Protein AF-A0A496LDZ7-F1 (afdb_monomer)

Foldseek 3Di:
DPPCLVCVLVVLVVCLVPVNADAADQPPADPEQVCAPHPSSLVSLLVLLVSLVVSVVSPHHYEYEHHAEHAQVCLLVRLVSSCVSNVNHAYEYALHQNHPVQQLNSLQRSLSSLLVNVLSGHRHYDFDFSCVVPDDDDPVSVVSRVLSNVCSNLSSCVVNVPPPSCVLVVQLVVCLLQLQQQSNLVSHPHSVVSLVVQCVQPVDPVSSNQNDGPPQPNPGRPSVVVVVVVVVVVVD

Solvent-accessible surface area (backbone atoms only — not comparable to full-atom values): 12400 Å² total; per-residue (Å²): 133,59,68,65,69,76,42,37,70,62,51,45,53,56,25,47,75,65,76,45,66,42,71,46,73,52,90,54,44,24,88,38,58,87,50,39,90,35,71,63,38,55,51,50,49,48,51,52,17,54,52,46,53,59,32,48,77,61,70,31,52,63,32,38,39,42,51,32,19,35,40,68,91,48,39,61,56,56,41,51,51,45,37,63,51,37,74,60,49,47,32,35,23,39,20,20,25,42,54,82,89,32,74,63,39,29,19,57,35,12,22,58,28,24,20,51,32,37,57,57,57,37,68,42,70,43,67,37,28,30,33,45,100,74,56,86,67,53,75,64,32,48,50,53,9,52,54,37,38,52,50,16,51,48,54,18,36,40,75,69,62,43,87,71,49,53,52,59,59,50,54,35,51,51,21,58,64,70,30,35,45,65,59,31,22,69,63,41,99,49,36,66,62,51,45,52,67,51,33,76,78,49,65,54,75,71,48,51,67,34,67,42,54,84,91,51,30,87,86,61,25,62,60,46,53,51,51,50,54,52,52,59,58,76,74,110

Mean predicted aligned error: 3.71 Å

Sequence (236 aa):
ENPFYEAFDDILEICAAHDVALSLGDGLRPGCLYDATDEAQLSELRVLGELTLRAWEKNVQVMIEGPGHIPLNQIEYNMKIERELCHGAPFYVLGPLPTDIGAGYDHITSAIGGTMAAFYGASMLCYVTPKEHLGLPNANDVREGIVAHKIAAHAADVALGKAGAIERDHAMSDARYAFDWNRQFELSLDPERARELHDESLPQESFKKAEFCSMCGPKFCAYKISKNLMKEKNVK

Structure (mmCIF, N/CA/C/O backbone):
data_AF-A0A496LDZ7-F1
#
_entry.id   AF-A0A496LDZ7-F1
#
loop_
_atom_site.group_PDB
_atom_site.id
_atom_site.type_symbol
_atom_site.label_atom_id
_atom_site.label_alt_id
_atom_site.label_comp_id
_atom_site.label_asym_id
_atom_site.label_entity_id
_atom_site.label_seq_id
_atom_site.pdbx_PDB_ins_code
_atom_site.Cartn_x
_atom_site.Cartn_y
_atom_site.Cartn_z
_atom_site.occupancy
_atom_site.B_iso_or_equiv
_atom_site.auth_seq_id
_atom_site.auth_comp_id
_atom_site.auth_asym_id
_atom_site.auth_atom_id
_atom_site.pdbx_PDB_model_num
ATOM 1 N N . GLU A 1 1 ? -22.176 8.531 24.312 1.00 86.75 1 GLU A N 1
ATOM 2 C CA . GLU A 1 1 ? -21.290 7.497 23.766 1.00 86.75 1 GLU A CA 1
ATOM 3 C C . GLU A 1 1 ? -21.531 7.348 22.264 1.00 86.75 1 GLU A C 1
ATOM 5 O O . GLU A 1 1 ? -22.577 7.801 21.793 1.00 86.75 1 GLU A O 1
ATOM 10 N N . ASN A 1 2 ? -20.580 6.786 21.515 1.00 94.50 2 ASN A N 1
ATOM 11 C CA . ASN A 1 2 ? -20.726 6.462 20.091 1.00 94.50 2 ASN A CA 1
ATOM 12 C C . ASN A 1 2 ? -21.834 5.397 19.888 1.00 94.50 2 ASN A C 1
ATOM 14 O O . ASN A 1 2 ? -21.756 4.331 20.498 1.00 94.50 2 ASN A O 1
ATOM 18 N N . PRO A 1 3 ? -22.848 5.627 19.026 1.00 96.69 3 PRO A N 1
ATOM 19 C CA . PRO A 1 3 ? -23.948 4.677 18.833 1.00 96.69 3 PRO A CA 1
ATOM 20 C C . PRO A 1 3 ? -23.497 3.307 18.307 1.00 96.69 3 PRO A C 1
ATOM 22 O O . PRO A 1 3 ? -24.132 2.307 18.624 1.00 96.69 3 PRO A O 1
ATOM 25 N N . PHE A 1 4 ? -22.406 3.239 17.539 1.00 96.94 4 PHE A N 1
ATOM 26 C CA . PHE A 1 4 ? -21.852 1.969 17.060 1.00 96.94 4 PHE A CA 1
ATOM 27 C C . PHE A 1 4 ? -21.124 1.198 18.160 1.00 96.94 4 PHE A C 1
ATOM 29 O O . PHE A 1 4 ? -21.100 -0.026 18.117 1.00 96.94 4 PHE A O 1
ATOM 36 N N . TYR A 1 5 ? -20.557 1.898 19.147 1.00 97.75 5 TYR A N 1
ATOM 37 C CA . TYR A 1 5 ? -19.948 1.260 20.314 1.00 97.75 5 TYR A CA 1
ATOM 38 C C . TYR A 1 5 ? -21.027 0.674 21.237 1.00 97.75 5 TYR A C 1
ATOM 40 O O . TYR A 1 5 ? -20.931 -0.480 21.651 1.00 97.75 5 TYR A O 1
ATOM 48 N N . GLU A 1 6 ? -22.094 1.439 21.490 1.00 98.06 6 GLU A N 1
ATOM 49 C CA . GLU A 1 6 ? -23.246 0.996 22.290 1.00 98.06 6 GLU A CA 1
ATOM 50 C C . GLU A 1 6 ? -23.970 -0.199 21.648 1.00 98.06 6 GLU A C 1
ATOM 52 O O . GLU A 1 6 ? -24.284 -1.172 22.327 1.00 98.06 6 GLU A O 1
ATOM 57 N N . ALA A 1 7 ? -24.190 -0.158 20.329 1.00 97.88 7 ALA A N 1
ATOM 58 C CA . ALA A 1 7 ? -24.875 -1.216 19.582 1.00 97.88 7 ALA A CA 1
ATOM 59 C C . ALA A 1 7 ? -23.929 -2.306 19.042 1.00 97.88 7 ALA A C 1
ATOM 61 O O . ALA A 1 7 ? -24.320 -3.085 18.172 1.00 97.88 7 ALA A O 1
ATOM 62 N N . PHE A 1 8 ? -22.675 -2.365 19.504 1.00 98.50 8 PHE A N 1
ATOM 63 C CA . PHE A 1 8 ? -21.666 -3.243 18.904 1.00 98.50 8 PHE A CA 1
ATOM 64 C C . PHE A 1 8 ? -22.076 -4.719 18.954 1.00 98.50 8 PHE A C 1
ATOM 66 O O . PHE A 1 8 ? -21.921 -5.439 17.974 1.00 98.50 8 PHE A O 1
ATOM 73 N N . ASP A 1 9 ? -22.686 -5.160 20.052 1.00 98.00 9 ASP A N 1
ATOM 74 C CA . ASP A 1 9 ? -23.123 -6.547 20.206 1.00 98.00 9 ASP A CA 1
ATOM 75 C C . ASP A 1 9 ? -24.242 -6.935 19.228 1.00 98.00 9 ASP A C 1
ATOM 77 O O . ASP A 1 9 ? -24.236 -8.077 18.760 1.00 98.00 9 ASP A O 1
ATOM 81 N N . ASP A 1 10 ? -25.135 -5.999 18.888 1.00 98.25 10 ASP A N 1
ATOM 82 C CA . ASP A 1 10 ? -26.186 -6.179 17.877 1.00 98.25 10 ASP A CA 1
ATOM 83 C C . ASP A 1 10 ? -25.573 -6.247 16.467 1.00 98.25 10 ASP A C 1
ATOM 85 O O . ASP A 1 10 ? -25.977 -7.058 15.632 1.00 98.25 10 ASP A O 1
ATOM 89 N N . ILE A 1 11 ? -24.548 -5.426 16.201 1.00 98.50 11 ILE A N 1
ATOM 90 C CA . ILE A 1 11 ? -23.786 -5.463 14.942 1.00 98.50 11 ILE A CA 1
ATOM 91 C C . ILE A 1 11 ? -23.112 -6.829 14.775 1.00 98.50 11 ILE A C 1
ATOM 93 O O . ILE A 1 11 ? -23.187 -7.426 13.700 1.00 98.50 11 ILE A O 1
ATOM 97 N N . LEU A 1 12 ? -22.502 -7.357 15.840 1.00 98.69 12 LEU A N 1
ATOM 98 C CA . LEU A 1 12 ? -21.856 -8.667 15.809 1.00 98.69 12 LEU A CA 1
ATOM 99 C C . LEU A 1 12 ? -22.839 -9.803 15.502 1.00 98.69 12 LEU A C 1
ATOM 101 O O . LEU A 1 12 ? -22.465 -10.741 14.803 1.00 98.69 12 LEU A O 1
ATOM 105 N N . GLU A 1 13 ? -24.087 -9.728 15.971 1.00 98.31 13 GLU A N 1
ATOM 106 C CA . GLU A 1 13 ? -25.115 -10.725 15.636 1.00 98.31 13 GLU A CA 1
ATOM 107 C C . GLU A 1 13 ? -25.422 -10.744 14.136 1.00 98.31 13 GLU A C 1
ATOM 109 O O . GLU A 1 13 ? -25.519 -11.816 13.532 1.00 98.31 13 GLU A O 1
ATOM 114 N N . ILE A 1 14 ? -25.501 -9.564 13.515 1.00 98.50 14 ILE A N 1
ATOM 115 C CA . ILE A 1 14 ? -25.687 -9.432 12.066 1.00 98.50 14 ILE A CA 1
ATOM 116 C C . ILE A 1 14 ? -24.466 -9.988 11.324 1.00 98.50 14 ILE A C 1
ATOM 118 O O . ILE A 1 14 ? -24.616 -10.780 10.392 1.00 98.50 14 ILE A O 1
ATOM 122 N N . CYS A 1 15 ? -23.255 -9.607 11.740 1.00 98.56 15 CYS A N 1
ATOM 123 C CA . CYS A 1 15 ? -22.017 -10.066 11.114 1.00 98.56 15 CYS A CA 1
ATOM 124 C C . CYS A 1 15 ? -21.851 -11.587 11.202 1.00 98.56 15 CYS A C 1
ATOM 126 O O . CYS A 1 15 ? -21.535 -12.222 10.196 1.00 98.56 15 CYS A O 1
ATOM 128 N N . ALA A 1 16 ? -22.131 -12.181 12.365 1.00 98.19 16 ALA A N 1
ATOM 129 C CA . ALA A 1 16 ? -22.056 -13.624 12.579 1.00 98.19 16 ALA A CA 1
ATOM 130 C C . ALA A 1 16 ? -23.077 -14.396 11.727 1.00 98.19 16 ALA A C 1
ATOM 132 O O . ALA A 1 16 ? -22.772 -15.478 11.227 1.00 98.19 16 ALA A O 1
ATOM 133 N N . ALA A 1 17 ? -24.275 -13.839 11.513 1.00 98.38 17 ALA A N 1
ATOM 134 C CA . ALA A 1 17 ? -25.303 -14.465 10.680 1.00 98.38 17 ALA A CA 1
ATOM 135 C C . ALA A 1 17 ? -24.936 -14.515 9.184 1.00 98.38 17 ALA A C 1
ATOM 137 O O . ALA A 1 17 ? -25.487 -15.336 8.444 1.00 98.38 17 ALA A O 1
ATOM 138 N N . HIS A 1 18 ? -24.027 -13.645 8.734 1.00 98.31 18 HIS A N 1
ATOM 139 C CA . HIS A 1 18 ? -23.722 -13.442 7.315 1.00 98.31 18 HIS A CA 1
ATOM 140 C C . HIS A 1 18 ? -22.243 -13.614 6.943 1.00 98.31 18 HIS A C 1
ATOM 142 O O . HIS A 1 18 ? -21.904 -13.404 5.782 1.00 98.31 18 HIS A O 1
ATOM 148 N N . ASP A 1 19 ? -21.389 -14.003 7.893 1.00 98.19 19 ASP A N 1
ATOM 149 C CA . ASP A 1 19 ? -19.930 -14.087 7.726 1.00 98.19 19 ASP A CA 1
ATOM 150 C C . ASP A 1 19 ? -19.318 -12.786 7.174 1.00 98.19 19 ASP A C 1
ATOM 152 O O . ASP A 1 19 ? -18.525 -12.764 6.231 1.00 98.19 19 ASP A O 1
ATOM 156 N N . VAL A 1 20 ? -19.739 -11.659 7.752 1.00 98.50 20 VAL A N 1
ATOM 157 C CA . VAL A 1 20 ? -19.177 -10.344 7.432 1.00 98.50 20 VAL A CA 1
ATOM 158 C C . VAL A 1 20 ? -18.032 -10.063 8.394 1.00 98.50 20 VAL A C 1
ATOM 160 O O . VAL A 1 20 ? -18.249 -9.934 9.598 1.00 98.50 20 VAL A O 1
ATOM 163 N N . ALA A 1 21 ? -16.818 -9.937 7.860 1.00 98.56 21 ALA A N 1
ATOM 164 C CA . ALA A 1 21 ? -15.672 -9.472 8.630 1.00 98.56 21 ALA A CA 1
ATOM 165 C C . ALA A 1 21 ? -15.814 -7.983 8.980 1.00 98.56 21 ALA A C 1
ATOM 167 O O . ALA A 1 21 ? -16.260 -7.179 8.157 1.00 98.56 21 ALA A O 1
ATOM 168 N N . LEU A 1 22 ? -15.399 -7.610 10.187 1.00 98.69 22 LEU A N 1
ATOM 169 C CA . LEU A 1 22 ? -15.322 -6.221 10.616 1.00 98.69 22 LEU A CA 1
ATOM 170 C C . LEU A 1 22 ? -13.949 -5.631 10.296 1.00 98.69 22 LEU A C 1
ATOM 172 O O . LEU A 1 22 ? -12.919 -6.183 10.675 1.00 98.69 22 LEU A O 1
ATOM 176 N N . SER A 1 23 ? -13.962 -4.475 9.638 1.00 98.75 23 SER A N 1
ATOM 177 C CA . SER A 1 23 ? -12.831 -3.551 9.585 1.00 98.75 23 SER A CA 1
ATOM 178 C C . SER A 1 23 ? -13.066 -2.490 10.651 1.00 98.75 23 SER A C 1
ATOM 180 O O . SER A 1 23 ? -13.965 -1.658 10.502 1.00 98.75 23 SER A O 1
ATOM 182 N N . LEU A 1 24 ? -12.358 -2.574 11.774 1.00 98.69 24 LEU A N 1
ATOM 183 C CA . LEU A 1 24 ? -12.531 -1.621 12.865 1.00 98.69 24 LEU A CA 1
ATOM 184 C C . LEU A 1 24 ? -11.795 -0.322 12.522 1.00 98.69 24 LEU A C 1
ATOM 186 O O . LEU A 1 24 ? -10.570 -0.287 12.537 1.00 98.69 24 LEU A O 1
ATOM 190 N N . GLY A 1 25 ? -12.569 0.706 12.166 1.00 97.94 25 GLY A N 1
ATOM 191 C CA . GLY A 1 25 ? -12.076 1.961 11.596 1.00 97.94 25 GLY A CA 1
ATOM 192 C C . GLY A 1 25 ? -11.254 2.829 12.552 1.00 97.94 25 GLY A C 1
ATOM 193 O O . GLY A 1 25 ? -11.550 2.906 13.743 1.00 97.94 25 GLY A O 1
ATOM 194 N N . ASP A 1 26 ? -10.278 3.538 11.989 1.00 97.50 26 ASP A N 1
ATOM 195 C CA . ASP A 1 26 ? -9.378 4.474 12.667 1.00 97.50 26 ASP A CA 1
ATOM 196 C C . ASP A 1 26 ? -9.886 5.926 12.554 1.00 97.50 26 ASP A C 1
ATOM 198 O O . ASP A 1 26 ? -9.324 6.795 11.874 1.00 97.50 26 ASP A O 1
ATOM 202 N N . GLY A 1 27 ? -11.016 6.201 13.209 1.00 97.81 27 GLY A N 1
ATOM 203 C CA . GLY A 1 27 ? -11.682 7.503 13.166 1.00 97.81 27 GLY A CA 1
ATOM 204 C C . GLY A 1 27 ? -10.830 8.670 13.678 1.00 97.81 27 GLY A C 1
ATOM 205 O O . GLY A 1 27 ? -11.053 9.808 13.259 1.00 97.81 27 GLY A O 1
ATOM 206 N N . LEU A 1 28 ? -9.849 8.397 14.542 1.00 98.38 28 LEU A N 1
ATOM 207 C CA . LEU A 1 28 ? -8.904 9.349 15.131 1.00 98.38 28 LEU A CA 1
ATOM 208 C C . LEU A 1 28 ? -7.482 9.196 14.567 1.00 98.38 28 LEU A C 1
ATOM 210 O O . LEU A 1 28 ? -6.508 9.563 15.227 1.00 98.38 28 LEU A O 1
ATOM 214 N N . ARG A 1 29 ? -7.331 8.666 13.346 1.00 98.38 29 ARG A N 1
ATOM 215 C CA . ARG A 1 29 ? -6.019 8.607 12.687 1.00 98.38 29 ARG A CA 1
ATOM 216 C C . ARG A 1 29 ? -5.410 10.000 12.457 1.00 98.38 29 ARG A C 1
ATOM 218 O O . ARG A 1 29 ? -6.135 10.953 12.162 1.00 98.38 29 ARG A O 1
ATOM 225 N N . PRO A 1 30 ? -4.072 10.117 12.468 1.00 98.38 30 PRO A N 1
ATOM 226 C CA . PRO A 1 30 ? -3.393 11.370 12.170 1.00 98.38 30 PRO A CA 1
ATOM 227 C C . PRO A 1 30 ? -3.554 11.767 10.698 1.00 98.38 30 PRO A C 1
ATOM 229 O O . PRO A 1 30 ? -3.246 10.992 9.784 1.00 98.38 30 PRO A O 1
ATOM 232 N N . GLY A 1 31 ? -4.011 13.003 10.477 1.00 98.31 31 GLY A N 1
ATOM 233 C CA . GLY A 1 31 ? -4.132 13.635 9.156 1.00 98.31 31 GLY A CA 1
ATOM 234 C C . GLY A 1 31 ? -2.931 14.501 8.758 1.00 98.31 31 GLY A C 1
ATOM 235 O O . GLY A 1 31 ? -2.932 15.095 7.684 1.00 98.31 31 GLY A O 1
ATOM 236 N N . CYS A 1 32 ? -1.923 14.610 9.625 1.00 98.31 32 CYS A N 1
ATOM 237 C CA . CYS A 1 32 ? -0.642 15.251 9.342 1.00 98.31 32 CYS A CA 1
ATOM 238 C C . CYS A 1 32 ? 0.455 14.658 10.235 1.00 98.31 32 CYS A C 1
ATOM 240 O O . CYS A 1 32 ? 0.161 14.013 11.244 1.00 98.31 32 CYS A O 1
ATOM 242 N N . LEU A 1 33 ? 1.728 14.903 9.911 1.00 98.62 33 LEU A N 1
ATOM 243 C CA . LEU A 1 33 ? 2.842 14.362 10.700 1.00 98.62 33 LEU A CA 1
ATOM 244 C C . LEU A 1 33 ? 2.912 14.911 12.132 1.00 98.62 33 LEU A C 1
ATOM 246 O O . LEU A 1 33 ? 3.535 14.281 12.983 1.00 98.62 33 LEU A O 1
ATOM 250 N N . TYR A 1 34 ? 2.343 16.093 12.393 1.00 98.38 34 TYR A N 1
ATOM 251 C CA . TYR A 1 34 ? 2.362 16.698 13.729 1.00 98.38 34 TYR A CA 1
ATOM 252 C C . TYR A 1 34 ? 1.506 15.909 14.726 1.00 98.38 34 TYR A C 1
ATOM 254 O O . TYR A 1 34 ? 1.901 15.766 15.881 1.00 98.38 34 TYR A O 1
ATOM 262 N N . ASP A 1 35 ? 0.389 15.354 14.255 1.00 98.56 35 ASP A N 1
ATOM 263 C CA . ASP A 1 35 ? -0.566 14.593 15.068 1.00 98.56 35 ASP A CA 1
ATOM 264 C C . ASP A 1 35 ? -0.191 13.102 15.165 1.00 98.56 35 ASP A C 1
ATOM 266 O O . ASP A 1 35 ? -0.870 12.316 15.819 1.00 98.56 35 ASP A O 1
ATOM 270 N N . ALA A 1 36 ? 0.882 12.685 14.487 1.00 98.38 36 ALA A N 1
ATOM 271 C CA . ALA A 1 36 ? 1.287 11.291 14.416 1.00 98.38 36 ALA A CA 1
ATOM 272 C C . ALA A 1 36 ? 1.626 10.718 15.799 1.00 98.38 36 ALA A C 1
ATOM 274 O O . ALA A 1 36 ? 2.508 11.222 16.500 1.00 98.38 36 ALA A O 1
ATOM 275 N N . THR A 1 37 ? 1.007 9.584 16.130 1.00 98.25 37 THR A N 1
ATOM 276 C CA . THR A 1 37 ? 1.223 8.855 17.387 1.00 98.25 37 THR A CA 1
ATOM 277 C C . THR A 1 37 ? 0.823 9.674 18.622 1.00 98.25 37 THR A C 1
ATOM 279 O O . THR A 1 37 ? 1.473 9.606 19.668 1.00 98.25 37 THR A O 1
ATOM 282 N N . ASP A 1 38 ? -0.233 10.478 18.508 1.00 98.56 38 ASP A N 1
ATOM 283 C CA . ASP A 1 38 ? -0.787 11.216 19.639 1.00 98.56 38 ASP A CA 1
ATOM 284 C C . ASP A 1 38 ? -1.667 10.335 20.553 1.00 98.56 38 ASP A C 1
ATOM 286 O O . ASP A 1 38 ? -1.905 9.147 20.311 1.00 98.56 38 ASP A O 1
ATOM 290 N N . GLU A 1 39 ? -2.143 10.913 21.659 1.00 98.56 39 GLU A N 1
ATOM 291 C CA . GLU A 1 39 ? -2.963 10.170 22.622 1.00 98.56 39 GLU A CA 1
ATOM 292 C C . GLU A 1 39 ? -4.351 9.821 22.067 1.00 98.56 39 GLU A C 1
ATOM 294 O O . GLU A 1 39 ? -4.922 8.815 22.486 1.00 98.56 39 GLU A O 1
ATOM 299 N N . ALA A 1 40 ? -4.898 10.612 21.135 1.00 98.56 40 ALA A N 1
ATOM 300 C CA . ALA A 1 40 ? -6.200 10.337 20.535 1.00 98.56 40 ALA A CA 1
ATOM 301 C C . ALA A 1 40 ? -6.139 9.066 19.676 1.00 98.56 40 ALA A C 1
ATOM 303 O O . ALA A 1 40 ? -6.928 8.142 19.897 1.00 98.56 40 ALA A O 1
ATOM 304 N N . GLN A 1 41 ? -5.138 8.978 18.794 1.00 98.75 41 GLN A N 1
ATOM 305 C CA . GLN A 1 41 ? -4.871 7.804 17.969 1.00 98.75 41 GLN A CA 1
ATOM 306 C C . GLN A 1 41 ? -4.657 6.552 18.835 1.00 98.75 41 GLN A C 1
ATOM 308 O O . GLN A 1 41 ? -5.274 5.508 18.611 1.00 98.75 41 GLN A O 1
ATOM 313 N N . LEU A 1 42 ? -3.785 6.640 19.846 1.00 98.62 42 LEU A N 1
ATOM 314 C CA . LEU A 1 42 ? -3.459 5.487 20.690 1.00 98.62 42 LEU A CA 1
ATOM 315 C C . LEU A 1 42 ? -4.622 5.074 21.601 1.00 98.62 42 LEU A C 1
ATOM 317 O O . LEU A 1 42 ? -4.767 3.890 21.905 1.00 98.62 42 LEU A O 1
ATOM 321 N N . SER A 1 43 ? -5.456 6.020 22.037 1.00 98.62 43 SER A N 1
ATOM 322 C CA . SER A 1 43 ? -6.654 5.716 22.825 1.00 98.62 43 SER A CA 1
ATOM 323 C C . SER A 1 43 ? -7.691 4.960 22.007 1.00 98.62 43 SER A C 1
ATOM 325 O O . SER A 1 43 ? -8.217 3.963 22.498 1.00 98.62 43 SER A O 1
ATOM 327 N N . GLU A 1 44 ? -7.945 5.380 20.764 1.00 98.75 44 GLU A N 1
ATOM 328 C CA . GLU A 1 44 ? -8.838 4.643 19.867 1.00 98.75 44 GLU A CA 1
ATOM 329 C C . GLU A 1 44 ? -8.314 3.228 19.622 1.00 98.75 44 GLU A C 1
ATOM 331 O O . GLU A 1 44 ? -9.051 2.270 19.831 1.00 98.75 44 GLU A O 1
ATOM 336 N N . LEU A 1 45 ? -7.022 3.072 19.312 1.00 98.75 45 LEU A N 1
ATOM 337 C CA . LEU A 1 45 ? -6.411 1.763 19.065 1.00 98.75 45 LEU A CA 1
ATOM 338 C C . LEU A 1 45 ? -6.599 0.774 20.231 1.00 98.75 45 LEU A C 1
ATOM 340 O O . LEU A 1 45 ? -6.856 -0.409 20.009 1.00 98.75 45 LEU A O 1
ATOM 344 N N . ARG A 1 46 ? -6.522 1.244 21.486 1.00 98.75 46 ARG A N 1
ATOM 345 C CA . ARG A 1 46 ? -6.807 0.407 22.670 1.00 98.75 46 ARG A CA 1
ATOM 346 C C . ARG A 1 46 ? -8.263 -0.059 22.703 1.00 98.75 46 ARG A C 1
ATOM 348 O O . ARG A 1 46 ? -8.518 -1.218 23.022 1.00 98.75 46 ARG A O 1
ATOM 355 N N . VAL A 1 47 ? -9.202 0.825 22.361 1.00 98.69 47 VAL A N 1
ATOM 356 C CA . VAL A 1 47 ? -10.628 0.481 22.260 1.00 98.69 47 VAL A CA 1
ATOM 357 C C . VAL A 1 47 ? -10.858 -0.523 21.130 1.00 98.69 47 VAL A C 1
ATOM 359 O O . VAL A 1 47 ? -11.598 -1.484 21.319 1.00 98.69 47 VAL A O 1
ATOM 362 N N . LEU A 1 48 ? -10.189 -0.373 19.984 1.00 98.81 48 LEU A N 1
ATOM 363 C CA . LEU A 1 48 ? -10.295 -1.342 18.887 1.00 98.81 48 LEU A CA 1
ATOM 364 C C . LEU A 1 48 ? -9.805 -2.742 19.304 1.00 98.81 48 LEU A C 1
ATOM 366 O O . LEU A 1 48 ? -10.409 -3.744 18.916 1.00 98.81 48 LEU A O 1
ATOM 370 N N . GLY A 1 49 ? -8.778 -2.824 20.156 1.00 98.75 49 GLY A N 1
ATOM 371 C CA . GLY A 1 49 ? -8.334 -4.080 20.771 1.00 98.75 49 GLY A CA 1
ATOM 372 C C . GLY A 1 49 ? -9.403 -4.734 21.657 1.00 98.75 49 GLY A C 1
ATOM 373 O O . GLY A 1 49 ? -9.690 -5.922 21.514 1.00 98.75 49 GLY A O 1
ATOM 374 N N . GLU A 1 50 ? -10.076 -3.951 22.506 1.00 98.62 50 GLU A N 1
ATOM 375 C CA . GLU A 1 50 ? -11.217 -4.429 23.307 1.00 98.62 50 GLU A CA 1
ATOM 376 C C . GLU A 1 50 ? -12.356 -4.956 22.416 1.00 98.62 50 GLU A C 1
ATOM 378 O O . GLU A 1 50 ? -12.873 -6.057 22.630 1.00 98.62 50 GLU A O 1
ATOM 383 N N . LEU A 1 51 ? -12.725 -4.189 21.386 1.00 98.81 51 LEU A N 1
ATOM 384 C CA . LEU A 1 51 ? -13.771 -4.563 20.433 1.00 98.81 51 LEU A CA 1
ATOM 385 C C . LEU A 1 51 ? -13.404 -5.823 19.636 1.00 98.81 51 LEU A C 1
ATOM 387 O O . LEU A 1 51 ? -14.282 -6.630 19.331 1.00 98.81 51 LEU A O 1
ATOM 391 N N . THR A 1 52 ? -12.117 -6.033 19.356 1.00 98.88 52 THR A N 1
ATOM 392 C CA . THR A 1 52 ? -11.614 -7.253 18.709 1.00 98.88 52 THR A CA 1
ATOM 393 C C . THR A 1 52 ? -11.894 -8.490 19.554 1.00 98.88 52 THR A C 1
ATOM 395 O O . THR A 1 52 ? -12.429 -9.470 19.037 1.00 98.88 52 THR A O 1
ATOM 398 N N . LEU A 1 53 ? -11.606 -8.447 20.860 1.00 98.75 53 LEU A N 1
ATOM 399 C CA . LEU A 1 53 ? -11.894 -9.573 21.756 1.00 98.75 53 LEU A CA 1
ATOM 400 C C . LEU A 1 53 ? -13.394 -9.868 21.828 1.00 98.75 53 LEU A C 1
ATOM 402 O O . LEU A 1 53 ? -13.795 -11.023 21.685 1.00 98.75 53 LEU A O 1
ATOM 406 N N . ARG A 1 54 ? -14.225 -8.827 21.958 1.00 98.50 54 ARG A N 1
ATOM 407 C CA . ARG A 1 54 ? -15.693 -8.963 21.956 1.00 98.50 54 ARG A CA 1
ATOM 408 C C . ARG A 1 54 ? -16.211 -9.600 20.662 1.00 98.50 54 ARG A C 1
ATOM 410 O O . ARG A 1 54 ? -17.091 -10.458 20.697 1.00 98.50 54 ARG A O 1
ATOM 417 N N . ALA A 1 55 ? -15.653 -9.215 19.516 1.00 98.75 55 ALA A N 1
ATOM 418 C CA . ALA A 1 55 ? -16.006 -9.800 18.226 1.00 98.75 55 ALA A CA 1
ATOM 419 C C . ALA A 1 55 ? -15.593 -11.278 18.121 1.00 98.75 55 ALA A C 1
ATOM 421 O O . ALA A 1 55 ? -16.383 -12.111 17.669 1.00 98.75 55 ALA A O 1
ATOM 422 N N . TRP A 1 56 ? -14.390 -11.626 18.588 1.00 98.69 56 TRP A N 1
ATOM 423 C CA . TRP A 1 56 ? -13.900 -13.007 18.587 1.00 98.69 56 TRP A CA 1
ATOM 424 C C . TRP A 1 56 ? -14.694 -13.928 19.518 1.00 98.69 56 TRP A C 1
ATOM 426 O O . TRP A 1 56 ? -14.916 -15.085 19.163 1.00 98.69 56 TRP A O 1
ATOM 436 N N . GLU A 1 57 ? -15.207 -13.429 20.648 1.00 98.44 57 GLU A N 1
ATOM 437 C CA . GLU A 1 57 ? -16.131 -14.182 21.515 1.00 98.44 57 GLU A CA 1
ATOM 438 C C . GLU A 1 57 ? -17.417 -14.602 20.783 1.00 98.44 57 GLU A C 1
ATOM 440 O O . GLU A 1 57 ? -17.964 -15.673 21.053 1.00 98.44 57 GLU A O 1
ATOM 445 N N . LYS A 1 58 ? -17.871 -13.796 19.813 1.00 98.00 58 LYS A N 1
ATOM 446 C CA . LYS A 1 58 ? -19.012 -14.106 18.936 1.00 98.00 58 LYS A CA 1
ATOM 447 C C . LYS A 1 58 ? -18.604 -14.745 17.600 1.00 98.00 58 LYS A C 1
ATOM 449 O O . LYS A 1 58 ? -19.447 -14.891 16.716 1.00 98.00 58 LYS A O 1
ATOM 454 N N . ASN A 1 59 ? -17.343 -15.165 17.455 1.00 97.75 59 ASN A N 1
ATOM 455 C CA . ASN A 1 59 ? -16.792 -15.780 16.243 1.00 97.75 59 ASN A CA 1
ATOM 456 C C . ASN A 1 59 ? -16.943 -14.904 14.978 1.00 97.75 59 ASN A C 1
ATOM 458 O O . ASN A 1 59 ? -17.182 -15.413 13.883 1.00 97.75 59 ASN A O 1
ATOM 462 N N . VAL A 1 60 ? -16.814 -13.582 15.130 1.00 98.81 60 VAL A N 1
ATOM 463 C CA . VAL A 1 60 ? -16.795 -12.617 14.021 1.00 98.81 60 VAL A CA 1
ATOM 464 C C . VAL A 1 60 ? -15.346 -12.301 13.647 1.00 98.81 60 VAL A C 1
ATOM 466 O O . VAL A 1 60 ? -14.521 -12.012 14.513 1.00 98.81 60 VAL A O 1
ATOM 469 N N . GLN A 1 61 ? -15.026 -12.363 12.352 1.00 98.81 61 GLN A N 1
ATOM 470 C CA . GLN A 1 61 ? -13.693 -12.050 11.827 1.00 98.81 61 GLN A CA 1
ATOM 471 C C . GLN A 1 61 ? -13.410 -10.544 11.943 1.00 98.81 61 GLN A C 1
ATOM 473 O O . GLN A 1 61 ? -14.298 -9.734 11.685 1.00 98.81 61 GLN A O 1
ATOM 478 N N . VAL A 1 62 ? -12.180 -10.163 12.297 1.00 98.81 62 VAL A N 1
ATOM 479 C CA . VAL A 1 62 ? -11.789 -8.758 12.510 1.00 98.81 62 VAL A CA 1
ATOM 480 C C . VAL A 1 62 ? -10.453 -8.460 11.843 1.00 98.81 62 VAL A C 1
ATOM 482 O O . VAL A 1 62 ? -9.543 -9.285 11.902 1.00 98.81 62 VAL A O 1
ATOM 485 N N . MET A 1 63 ? -10.340 -7.266 11.268 1.00 98.81 63 MET A N 1
ATOM 486 C CA . MET A 1 63 ? -9.089 -6.558 11.002 1.00 98.81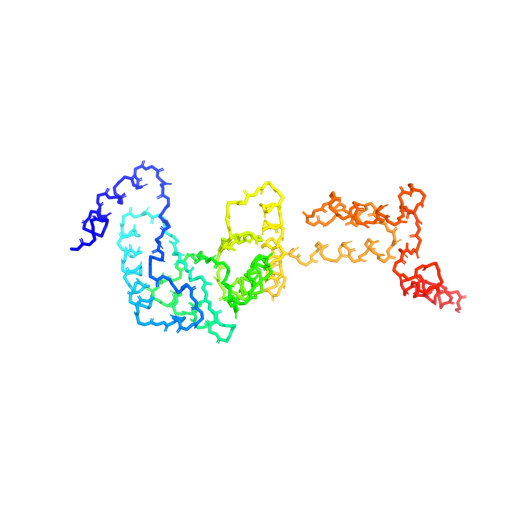 63 MET A CA 1
ATOM 487 C C . MET A 1 63 ? -9.166 -5.142 11.588 1.00 98.81 63 MET A C 1
ATOM 489 O O . MET A 1 63 ? -10.260 -4.600 11.768 1.00 98.81 63 MET A O 1
ATOM 493 N N . ILE A 1 64 ? -8.014 -4.551 11.887 1.00 98.88 64 ILE A N 1
ATOM 494 C CA . ILE A 1 64 ? -7.897 -3.205 12.459 1.00 98.88 64 ILE A CA 1
ATOM 495 C C . ILE A 1 64 ? -7.501 -2.230 11.359 1.00 98.88 64 ILE A C 1
ATOM 497 O O . ILE A 1 64 ? -6.586 -2.529 10.595 1.00 98.88 64 ILE A O 1
ATOM 501 N N . GLU A 1 65 ? -8.156 -1.077 11.262 1.00 98.81 65 GLU A N 1
ATOM 502 C CA . GLU A 1 65 ? -7.680 0.018 10.415 1.00 98.81 65 GLU A CA 1
ATOM 503 C C . GLU A 1 65 ? -6.606 0.833 11.138 1.00 98.81 65 GLU A C 1
ATOM 505 O O . GLU A 1 65 ? -6.588 0.929 12.366 1.00 98.81 65 GLU A O 1
ATOM 510 N N . GLY A 1 66 ? -5.666 1.383 10.377 1.00 96.88 66 GLY A N 1
ATOM 511 C CA . GLY A 1 66 ? -4.476 2.026 10.906 1.00 96.88 66 GLY A CA 1
ATOM 512 C C . GLY A 1 66 ? -4.023 3.249 10.127 1.00 96.88 66 GLY A C 1
ATOM 513 O O . GLY A 1 66 ? -4.412 3.460 8.976 1.00 96.88 66 GLY A O 1
ATOM 514 N N . PRO A 1 67 ? -3.103 4.011 10.739 1.00 92.88 67 PRO A N 1
ATOM 515 C CA . PRO A 1 67 ? -2.954 5.436 10.522 1.00 92.88 67 PRO A CA 1
ATOM 516 C C . PRO A 1 67 ? -2.606 5.850 9.095 1.00 92.88 67 PRO A C 1
ATOM 518 O O . PRO A 1 67 ? -1.995 5.104 8.328 1.00 92.88 67 PRO A O 1
ATOM 521 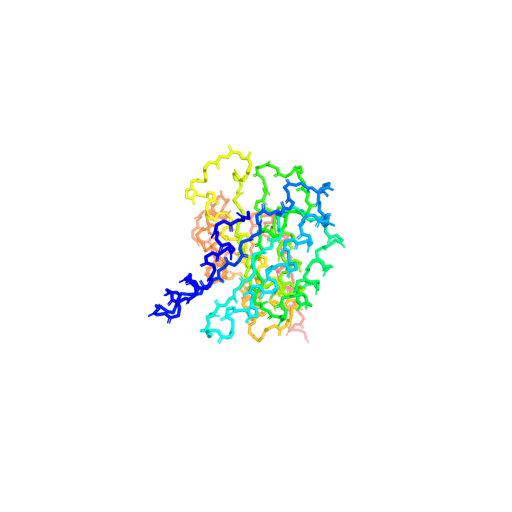N N . GLY A 1 68 ? -2.934 7.121 8.828 1.00 94.31 68 GLY A N 1
ATOM 522 C CA . GLY A 1 68 ? -2.663 7.837 7.585 1.00 94.31 68 GLY A CA 1
ATOM 523 C C . GLY A 1 68 ? -1.280 8.487 7.548 1.00 94.31 68 GLY A C 1
ATOM 524 O O . GLY A 1 68 ? -0.380 7.999 6.877 1.00 94.31 68 GLY A O 1
ATOM 525 N N . HIS A 1 69 ? -1.077 9.607 8.245 1.00 98.81 69 HIS A N 1
ATOM 526 C CA . HIS A 1 69 ? 0.174 10.375 8.170 1.00 98.81 69 HIS A CA 1
ATOM 527 C C . HIS A 1 69 ? 1.097 10.030 9.342 1.00 98.81 69 HIS A C 1
ATOM 529 O O . HIS A 1 69 ? 0.823 10.399 10.479 1.00 98.81 69 HIS A O 1
ATOM 535 N N . ILE A 1 70 ? 2.198 9.320 9.079 1.00 98.62 70 ILE A N 1
ATOM 536 C CA . ILE A 1 70 ? 3.144 8.852 10.107 1.00 98.62 70 ILE A CA 1
ATOM 537 C C . ILE A 1 70 ? 4.575 9.050 9.610 1.00 98.62 70 ILE A C 1
ATOM 539 O O . ILE A 1 70 ? 4.943 8.441 8.603 1.00 98.62 70 ILE A O 1
ATOM 543 N N . PRO A 1 71 ? 5.431 9.820 10.312 1.00 98.44 71 PRO A N 1
ATOM 544 C CA . PRO A 1 71 ? 6.807 10.014 9.884 1.00 98.44 71 PRO A CA 1
ATOM 545 C C . PRO A 1 71 ? 7.557 8.680 9.907 1.00 98.44 71 PRO A C 1
ATOM 547 O O . PRO A 1 71 ? 7.322 7.820 10.756 1.00 98.44 71 PRO A O 1
ATOM 550 N N . LEU A 1 72 ? 8.493 8.514 8.973 1.00 98.25 72 LEU A N 1
ATOM 551 C CA . LEU A 1 72 ? 9.122 7.224 8.666 1.00 98.25 72 LEU A CA 1
AT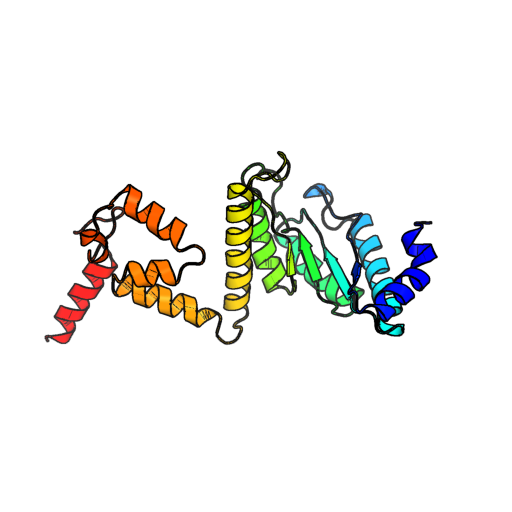OM 552 C C . LEU A 1 72 ? 9.667 6.480 9.903 1.00 98.25 72 LEU A C 1
ATOM 554 O O . LEU A 1 72 ? 9.542 5.263 10.017 1.00 98.25 72 LEU A O 1
ATOM 558 N N . ASN A 1 73 ? 10.242 7.220 10.853 1.00 98.44 73 ASN A N 1
ATOM 559 C CA . ASN A 1 73 ? 10.834 6.692 12.083 1.00 98.44 73 ASN A CA 1
ATOM 560 C C . ASN A 1 73 ? 9.814 6.205 13.131 1.00 98.44 73 ASN A C 1
ATOM 562 O O . ASN A 1 73 ? 10.225 5.608 14.122 1.00 98.44 73 ASN A O 1
ATOM 566 N N . GLN A 1 74 ? 8.517 6.461 12.945 1.00 98.56 74 GLN A N 1
ATOM 567 C CA . GLN A 1 74 ? 7.443 6.024 13.845 1.00 98.56 74 GLN A CA 1
ATOM 568 C C . GLN A 1 74 ? 6.627 4.845 13.286 1.00 98.56 74 GLN A C 1
ATOM 570 O O . GLN A 1 74 ? 5.817 4.267 14.013 1.00 98.56 74 GLN A O 1
ATOM 575 N N . ILE A 1 75 ? 6.839 4.449 12.026 1.00 98.69 75 ILE A N 1
ATOM 576 C CA . ILE A 1 75 ? 6.062 3.376 11.381 1.00 98.69 75 ILE A CA 1
ATOM 577 C C . ILE A 1 75 ? 6.244 2.043 12.115 1.00 98.69 75 ILE A C 1
ATOM 579 O O . ILE A 1 75 ? 5.263 1.380 12.438 1.00 98.69 75 ILE A O 1
ATOM 583 N N . GLU A 1 76 ? 7.486 1.667 12.439 1.00 98.62 76 GLU A N 1
ATOM 584 C CA . GLU A 1 76 ? 7.768 0.425 13.171 1.00 98.62 76 GLU A CA 1
ATOM 585 C C . GLU A 1 76 ? 7.060 0.389 14.533 1.00 98.62 76 GLU A C 1
ATOM 587 O O . GLU A 1 76 ? 6.512 -0.644 14.918 1.00 98.62 76 GLU A O 1
ATOM 592 N N . TYR A 1 77 ? 7.056 1.516 15.251 1.00 98.50 77 TYR A N 1
ATOM 593 C CA . TYR A 1 77 ? 6.366 1.627 16.534 1.00 98.50 77 TYR A CA 1
ATOM 594 C C . TYR A 1 77 ? 4.864 1.371 16.374 1.00 98.50 77 TYR A C 1
ATOM 596 O O . TYR A 1 77 ? 4.322 0.531 17.087 1.00 98.50 77 TYR A O 1
ATOM 604 N N . ASN A 1 78 ? 4.223 2.018 15.395 1.00 98.56 78 ASN A N 1
ATOM 605 C CA . ASN A 1 78 ? 2.795 1.853 15.120 1.00 98.56 78 ASN A CA 1
ATOM 606 C C . ASN A 1 78 ? 2.431 0.396 14.772 1.00 98.56 78 ASN A C 1
ATOM 608 O O . ASN A 1 78 ? 1.435 -0.119 15.269 1.00 98.56 78 ASN A O 1
ATOM 612 N N . MET A 1 79 ? 3.263 -0.305 13.991 1.00 98.50 79 MET A N 1
ATOM 613 C CA . MET A 1 79 ? 3.011 -1.719 13.665 1.00 98.50 79 MET A CA 1
ATOM 614 C C . MET A 1 79 ? 3.165 -2.645 14.879 1.00 98.50 79 MET A C 1
ATOM 616 O O . MET A 1 79 ? 2.492 -3.668 14.982 1.00 98.50 79 MET A O 1
ATOM 620 N N . LYS A 1 80 ? 4.082 -2.323 15.799 1.00 98.50 80 LYS A N 1
ATOM 621 C CA . LYS A 1 80 ? 4.313 -3.124 17.009 1.00 98.50 80 LYS A CA 1
ATOM 622 C C . LYS A 1 80 ? 3.231 -2.905 18.059 1.00 98.50 80 LYS A C 1
ATOM 624 O O . LYS A 1 80 ? 2.784 -3.881 18.656 1.00 98.50 80 LYS A O 1
ATOM 629 N N . ILE A 1 81 ? 2.833 -1.652 18.280 1.00 98.25 81 ILE A N 1
ATOM 630 C CA . ILE A 1 81 ? 1.837 -1.319 19.299 1.00 98.25 81 ILE A CA 1
ATOM 631 C C . ILE A 1 81 ? 0.446 -1.817 18.904 1.00 98.25 81 ILE A C 1
ATOM 633 O O . ILE A 1 81 ? -0.264 -2.318 19.769 1.00 98.25 81 ILE A O 1
ATOM 637 N N . GLU A 1 82 ? 0.080 -1.780 17.617 1.00 98.44 82 GLU A N 1
ATOM 638 C CA . GLU A 1 82 ? -1.160 -2.411 17.154 1.00 98.44 82 GLU A CA 1
ATOM 639 C C . GLU A 1 82 ? -1.152 -3.911 17.440 1.00 98.44 82 GLU A C 1
ATOM 641 O O . GLU A 1 82 ? -2.063 -4.400 18.100 1.00 98.44 82 GLU A O 1
ATOM 646 N N . ARG A 1 83 ? -0.085 -4.629 17.067 1.00 98.19 83 ARG A N 1
ATOM 647 C CA . ARG A 1 83 ? -0.004 -6.076 17.302 1.00 98.19 83 ARG A CA 1
ATOM 648 C C . ARG A 1 83 ? -0.165 -6.440 18.776 1.00 98.19 83 ARG A C 1
ATOM 650 O O . ARG A 1 83 ? -0.757 -7.470 19.090 1.00 98.19 83 ARG A O 1
ATOM 657 N N . GLU A 1 84 ? 0.399 -5.627 19.666 1.00 98.44 84 GLU A N 1
ATOM 658 C CA . GLU A 1 84 ? 0.291 -5.811 21.113 1.00 98.44 84 GLU A CA 1
ATOM 659 C C . GLU A 1 84 ? -1.133 -5.536 21.617 1.00 98.44 84 GLU A C 1
ATOM 661 O O . GLU A 1 84 ? -1.719 -6.387 22.288 1.00 98.44 84 GLU A O 1
ATOM 666 N N . LEU A 1 85 ? -1.698 -4.376 21.271 1.00 98.50 85 LEU A N 1
ATOM 667 C CA . LEU A 1 85 ? -2.999 -3.927 21.772 1.00 98.50 85 LEU A CA 1
ATOM 668 C C . LEU A 1 85 ? -4.182 -4.667 21.140 1.00 98.50 85 LEU A C 1
ATOM 670 O O . LEU A 1 85 ? -5.199 -4.843 21.798 1.00 98.50 85 LEU A O 1
ATOM 674 N N . CYS A 1 86 ? -4.044 -5.101 19.889 1.00 98.69 86 CYS A N 1
ATOM 675 C CA . CYS A 1 86 ? -5.084 -5.756 19.092 1.00 98.69 86 CYS A CA 1
ATOM 676 C C . CYS A 1 86 ? -4.810 -7.253 18.882 1.00 98.69 86 CYS A C 1
ATOM 678 O O . CYS A 1 86 ? -5.381 -7.888 17.997 1.00 98.69 86 CYS A O 1
ATOM 680 N N . HIS A 1 87 ? -3.944 -7.839 19.716 1.00 98.38 87 HIS A N 1
ATOM 681 C CA . HIS A 1 87 ? -3.781 -9.291 19.852 1.00 98.38 87 HIS A CA 1
ATOM 682 C C . HIS A 1 87 ? -3.352 -10.014 18.564 1.00 98.38 87 HIS A C 1
ATOM 684 O O . HIS A 1 87 ? -3.634 -11.199 18.379 1.00 98.38 87 HIS A O 1
ATOM 690 N N . GLY A 1 88 ? -2.649 -9.308 17.677 1.00 97.94 88 GLY A N 1
ATOM 691 C CA . GLY A 1 88 ? -2.206 -9.833 16.387 1.00 97.94 88 GLY A CA 1
ATOM 692 C C . GLY A 1 88 ? -3.313 -9.999 15.347 1.00 97.94 88 GLY A C 1
ATOM 693 O O . GLY A 1 88 ? -3.141 -10.804 14.429 1.00 97.94 88 GLY A O 1
ATOM 694 N N . ALA A 1 89 ? -4.426 -9.268 15.475 1.00 98.62 89 ALA A N 1
ATOM 695 C CA . ALA A 1 89 ? -5.383 -9.114 14.385 1.00 98.62 89 ALA A CA 1
ATOM 696 C C . ALA A 1 89 ? -4.689 -8.578 13.106 1.00 98.62 89 ALA A C 1
ATOM 698 O O . ALA A 1 89 ? -3.655 -7.913 13.187 1.00 98.62 89 ALA A O 1
ATOM 699 N N . PRO A 1 90 ? -5.203 -8.881 11.899 1.00 98.81 90 PRO A N 1
ATOM 700 C CA . PRO A 1 90 ? -4.675 -8.303 10.669 1.00 98.81 90 PRO A CA 1
ATOM 701 C C . PRO A 1 90 ? -4.784 -6.777 10.679 1.00 98.81 90 PRO A C 1
ATOM 703 O O . PRO A 1 90 ? -5.860 -6.234 10.920 1.00 98.81 90 PRO A O 1
ATOM 706 N N . PHE A 1 91 ? -3.687 -6.097 10.347 1.00 98.69 91 PHE A N 1
ATOM 707 C CA . PHE A 1 91 ? -3.642 -4.637 10.321 1.00 98.69 91 PHE A CA 1
ATOM 708 C C . PHE A 1 91 ? -3.776 -4.091 8.891 1.00 98.69 91 PHE A C 1
ATOM 710 O O . PHE A 1 91 ? -3.046 -4.518 7.987 1.00 98.69 91 PHE A O 1
ATOM 717 N N . TYR A 1 92 ? -4.703 -3.157 8.686 1.00 98.81 92 TYR A N 1
ATOM 718 C CA . TYR A 1 92 ? -5.056 -2.531 7.414 1.00 98.81 92 TYR A CA 1
ATOM 719 C C . TYR A 1 92 ? -4.751 -1.027 7.453 1.00 98.81 92 TYR A C 1
ATOM 721 O O . TYR A 1 92 ? -5.454 -0.265 8.098 1.00 98.81 92 TYR A O 1
ATOM 729 N N . VAL A 1 93 ? -3.701 -0.577 6.766 1.00 98.06 93 VAL A N 1
ATOM 730 C CA . VAL A 1 93 ? -3.198 0.807 6.906 1.00 98.06 93 VAL A CA 1
ATOM 731 C C . VAL A 1 93 ? -3.443 1.660 5.663 1.00 98.06 93 VAL A C 1
ATOM 733 O O . VAL A 1 93 ? -3.329 1.160 4.542 1.00 98.06 93 VAL A O 1
ATOM 736 N N . LEU A 1 94 ? -3.720 2.956 5.838 1.00 98.00 94 LEU A N 1
ATOM 737 C CA . LEU A 1 94 ? -3.830 3.929 4.742 1.00 98.00 94 LEU A CA 1
ATOM 738 C C . LEU A 1 94 ? -2.478 4.574 4.424 1.00 98.00 94 LEU A C 1
ATOM 740 O O . LEU A 1 94 ? -2.112 5.581 5.013 1.00 98.00 94 LEU A O 1
ATOM 744 N N . GLY A 1 95 ? -1.733 4.018 3.468 1.00 93.56 95 GLY A N 1
ATOM 745 C CA . GLY A 1 95 ? -0.332 4.380 3.246 1.00 93.56 95 GLY A CA 1
ATOM 746 C C . GLY A 1 95 ? 0.576 3.608 4.206 1.00 93.56 95 GLY A C 1
ATOM 747 O O . GLY A 1 95 ? 0.705 2.401 3.998 1.00 93.56 95 GLY A O 1
ATOM 748 N N . PRO A 1 96 ? 1.194 4.228 5.240 1.00 97.94 96 PRO A N 1
ATOM 749 C CA . PRO A 1 96 ? 1.079 5.632 5.665 1.00 97.94 96 PRO A CA 1
ATOM 750 C C . PRO A 1 96 ? 1.927 6.619 4.853 1.00 97.94 96 PRO A C 1
ATOM 752 O O . PRO A 1 96 ? 2.903 6.233 4.213 1.00 97.94 96 PRO A O 1
ATOM 755 N N . LEU A 1 97 ? 1.588 7.908 4.908 1.00 98.75 97 LEU A N 1
ATOM 756 C CA . LEU A 1 97 ? 2.343 9.003 4.298 1.00 98.75 97 LEU A CA 1
ATOM 757 C C . LEU A 1 97 ? 3.440 9.486 5.269 1.00 98.75 97 LEU A C 1
ATOM 759 O O . LEU A 1 97 ? 3.122 10.051 6.315 1.00 98.75 97 LEU A O 1
ATOM 763 N N . PRO A 1 98 ? 4.737 9.325 4.940 1.00 98.56 98 PRO A N 1
ATOM 764 C CA . PRO A 1 98 ? 5.843 9.773 5.783 1.00 98.56 98 PRO A CA 1
ATOM 765 C C . PRO A 1 98 ? 6.184 11.254 5.616 1.00 98.56 98 PRO A C 1
ATOM 767 O O . PRO A 1 98 ? 7.139 11.731 6.231 1.00 98.56 98 PRO A O 1
ATOM 770 N N . THR A 1 99 ? 5.460 11.976 4.759 1.00 98.56 99 THR A N 1
ATOM 771 C CA . THR A 1 99 ? 5.637 13.409 4.536 1.00 98.56 99 THR A CA 1
ATOM 772 C C . THR A 1 99 ? 4.365 14.044 3.973 1.00 98.56 99 THR A C 1
ATOM 774 O O . THR A 1 99 ? 3.733 13.464 3.094 1.00 98.56 99 THR A O 1
ATOM 777 N N . ASP A 1 100 ? 4.030 15.249 4.442 1.00 98.69 100 ASP A N 1
ATOM 778 C CA . ASP A 1 100 ? 2.803 15.975 4.059 1.00 98.69 100 ASP A CA 1
ATOM 779 C C . ASP A 1 100 ? 2.992 16.885 2.835 1.00 98.69 100 ASP A C 1
ATOM 781 O O . ASP A 1 100 ? 2.040 17.449 2.303 1.00 98.69 100 ASP A O 1
ATOM 785 N N . ILE A 1 101 ? 4.231 17.063 2.369 1.00 98.50 101 ILE A N 1
ATOM 786 C CA . ILE A 1 101 ? 4.552 17.970 1.252 1.00 98.50 101 ILE A CA 1
ATOM 787 C C . ILE A 1 101 ? 4.445 17.284 -0.120 1.00 98.50 101 ILE A C 1
ATOM 789 O O . ILE A 1 101 ? 5.005 17.765 -1.105 1.00 98.50 101 ILE A O 1
ATOM 793 N N . GLY A 1 102 ? 3.765 16.137 -0.166 1.00 97.62 102 GLY A N 1
ATOM 794 C CA . GLY A 1 102 ? 3.657 15.251 -1.320 1.00 97.62 102 GLY A CA 1
ATOM 795 C C . GLY A 1 102 ? 2.416 15.433 -2.184 1.00 97.62 102 GLY A C 1
ATOM 796 O O . GLY A 1 102 ? 2.282 14.677 -3.138 1.00 97.62 102 GLY A O 1
ATOM 797 N N . ALA A 1 103 ? 1.532 16.396 -1.902 1.00 97.62 103 ALA A N 1
ATOM 798 C CA . ALA A 1 103 ? 0.266 16.558 -2.626 1.00 97.62 103 ALA A CA 1
ATOM 799 C C . ALA A 1 103 ? 0.450 16.528 -4.162 1.00 97.62 103 ALA A C 1
ATOM 801 O O . ALA A 1 103 ? 1.296 17.231 -4.721 1.00 97.62 103 ALA A O 1
ATOM 802 N N . GLY A 1 104 ? -0.335 15.693 -4.853 1.00 98.19 104 GLY A N 1
ATOM 803 C CA . GLY A 1 104 ? -0.153 15.370 -6.282 1.00 98.19 104 GLY A CA 1
ATOM 804 C C . GLY A 1 104 ? 0.717 14.131 -6.542 1.00 98.19 104 GLY A C 1
ATOM 805 O O . GLY A 1 104 ? 0.694 13.554 -7.628 1.00 98.19 104 GLY A O 1
ATOM 806 N N . TYR A 1 105 ? 1.459 13.696 -5.528 1.00 98.62 105 TYR A N 1
ATOM 807 C CA . TYR A 1 105 ? 2.392 12.571 -5.532 1.00 98.62 105 TYR A CA 1
ATOM 808 C C . TYR A 1 105 ? 2.192 11.660 -4.317 1.00 98.62 105 TYR A C 1
ATOM 810 O O . TYR A 1 105 ? 3.068 10.860 -3.994 1.00 98.62 105 TYR A O 1
ATOM 818 N N . ASP A 1 106 ? 1.033 11.726 -3.664 1.00 98.75 106 ASP A N 1
ATOM 819 C CA . ASP A 1 106 ? 0.826 11.011 -2.405 1.00 98.75 106 ASP A CA 1
ATOM 820 C C . ASP A 1 106 ? 0.782 9.490 -2.566 1.00 98.75 106 ASP A C 1
ATOM 822 O O . ASP A 1 106 ? 1.191 8.764 -1.671 1.00 98.75 106 ASP A O 1
ATOM 826 N N . HIS A 1 107 ? 0.432 8.975 -3.746 1.00 98.75 107 HIS A N 1
ATOM 827 C CA . HIS A 1 107 ? 0.680 7.574 -4.115 1.00 98.75 107 HIS A CA 1
ATOM 828 C C . HIS A 1 107 ? 2.155 7.136 -3.974 1.00 98.75 107 HIS A C 1
ATOM 830 O O . HIS A 1 107 ? 2.420 5.972 -3.687 1.00 98.75 107 HIS A O 1
ATOM 836 N N . ILE A 1 108 ? 3.124 8.044 -4.151 1.00 98.81 108 ILE A N 1
ATOM 837 C CA . ILE A 1 108 ? 4.559 7.776 -3.963 1.00 98.81 108 ILE A CA 1
ATOM 838 C C . ILE A 1 108 ? 4.921 7.879 -2.483 1.00 98.81 108 ILE A C 1
ATOM 840 O O . ILE A 1 108 ? 5.608 7.001 -1.962 1.00 98.81 108 ILE A O 1
ATOM 844 N N . THR A 1 109 ? 4.473 8.941 -1.803 1.00 98.62 109 THR A N 1
ATOM 845 C CA . THR A 1 109 ? 4.772 9.138 -0.375 1.00 98.62 109 THR A CA 1
ATOM 846 C C . THR A 1 109 ? 4.222 7.971 0.442 1.00 98.62 109 THR A C 1
ATOM 848 O O . THR A 1 109 ? 4.975 7.313 1.159 1.00 98.62 109 THR A O 1
ATOM 851 N N . SER A 1 110 ? 2.950 7.637 0.244 1.00 98.62 110 SER A N 1
ATOM 852 C CA . SER A 1 110 ? 2.276 6.498 0.868 1.00 98.62 110 SER A CA 1
ATOM 853 C C . SER A 1 110 ? 2.910 5.153 0.521 1.00 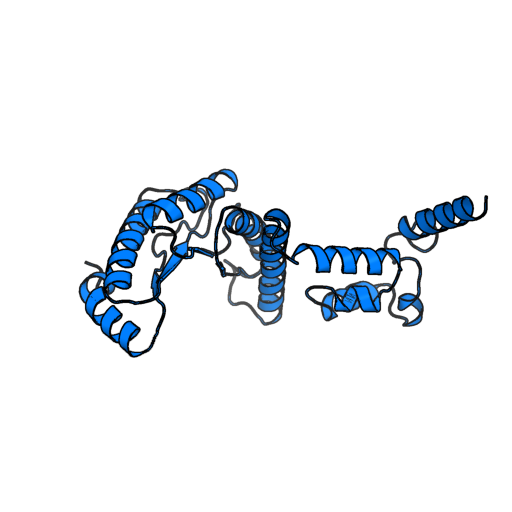98.62 110 SER A C 1
ATOM 855 O O . SER A 1 110 ? 3.031 4.316 1.405 1.00 98.62 110 SER A O 1
ATOM 857 N N . ALA A 1 111 ? 3.387 4.930 -0.710 1.00 98.81 111 ALA A N 1
ATOM 858 C CA . ALA A 1 111 ? 4.061 3.679 -1.063 1.00 98.81 111 ALA A CA 1
ATOM 859 C C . ALA A 1 111 ? 5.369 3.479 -0.275 1.00 98.81 111 ALA A C 1
ATOM 861 O O . ALA A 1 111 ? 5.702 2.346 0.086 1.00 98.81 111 ALA A O 1
ATOM 862 N N . ILE A 1 112 ? 6.097 4.559 0.041 1.00 98.88 112 ILE A N 1
ATOM 863 C CA . ILE A 1 112 ? 7.299 4.496 0.889 1.00 98.88 112 ILE A CA 1
ATOM 864 C C . ILE A 1 112 ? 6.923 4.022 2.295 1.00 98.88 112 ILE A C 1
ATOM 866 O O . ILE A 1 112 ? 7.509 3.057 2.796 1.00 98.88 112 ILE A O 1
ATOM 870 N N . GLY A 1 113 ? 5.939 4.669 2.924 1.00 98.75 113 GLY A N 1
ATOM 871 C CA . GLY A 1 113 ? 5.515 4.285 4.268 1.00 98.75 113 GLY A CA 1
ATOM 872 C C . GLY A 1 113 ? 4.829 2.920 4.297 1.00 98.75 113 GLY A C 1
ATOM 873 O O . GLY A 1 113 ? 5.130 2.111 5.170 1.00 98.75 113 GLY A O 1
ATOM 874 N N . GLY A 1 114 ? 4.004 2.607 3.300 1.00 98.75 114 GLY A N 1
ATOM 875 C CA . GLY A 1 114 ? 3.309 1.329 3.161 1.00 98.75 114 GLY A CA 1
ATOM 876 C C . GLY A 1 114 ? 4.243 0.146 2.960 1.00 98.75 114 GLY A C 1
ATOM 877 O O . GLY A 1 114 ? 4.016 -0.910 3.546 1.00 98.75 114 GLY A O 1
ATOM 878 N N . THR A 1 115 ? 5.354 0.324 2.236 1.00 98.88 115 THR A N 1
ATOM 879 C CA . THR A 1 115 ? 6.402 -0.709 2.151 1.00 98.88 115 THR A CA 1
ATOM 880 C C . THR A 1 115 ? 6.972 -1.017 3.537 1.00 98.88 115 THR A C 1
ATOM 882 O O . THR A 1 115 ? 7.118 -2.182 3.902 1.00 98.88 115 THR A O 1
ATOM 885 N N . MET A 1 116 ? 7.268 0.016 4.336 1.00 98.62 116 MET A N 1
ATOM 886 C CA . MET A 1 116 ? 7.767 -0.173 5.702 1.00 98.62 116 MET A CA 1
ATOM 887 C C . MET A 1 116 ? 6.706 -0.770 6.624 1.00 98.62 116 MET A C 1
ATOM 889 O O . MET A 1 116 ? 7.019 -1.678 7.388 1.00 98.62 116 MET A O 1
ATOM 893 N N . ALA A 1 117 ? 5.458 -0.314 6.538 1.00 98.69 117 ALA A N 1
ATOM 894 C CA . ALA A 1 117 ? 4.360 -0.855 7.328 1.00 98.69 117 ALA A CA 1
ATOM 895 C C . ALA A 1 117 ? 4.159 -2.348 7.034 1.00 98.69 117 ALA A C 1
ATOM 897 O O . ALA A 1 117 ? 4.163 -3.157 7.960 1.00 98.69 117 ALA A O 1
ATOM 898 N N . ALA A 1 118 ? 4.096 -2.738 5.756 1.00 98.62 118 ALA A N 1
ATOM 899 C CA . ALA A 1 118 ? 4.003 -4.138 5.342 1.00 98.62 118 ALA A CA 1
ATOM 900 C C . ALA A 1 118 ? 5.209 -4.963 5.815 1.00 98.62 118 ALA A C 1
ATOM 902 O O . ALA A 1 118 ? 5.035 -6.062 6.340 1.00 98.62 118 ALA A O 1
ATOM 903 N N . PHE A 1 119 ? 6.427 -4.420 5.713 1.00 98.62 119 PHE A N 1
ATOM 904 C CA . PHE A 1 119 ? 7.631 -5.085 6.219 1.00 98.62 119 PHE A CA 1
ATOM 905 C C . PHE A 1 119 ? 7.582 -5.315 7.738 1.00 98.62 119 PHE A C 1
ATOM 907 O O . PHE A 1 119 ? 8.001 -6.364 8.222 1.00 98.62 119 PHE A O 1
ATOM 914 N N . TYR A 1 120 ? 7.036 -4.367 8.502 1.00 98.50 120 TYR A N 1
ATOM 915 C CA . TYR A 1 120 ? 6.903 -4.494 9.954 1.00 98.50 120 TYR A CA 1
ATOM 916 C C . TYR A 1 120 ? 5.638 -5.236 10.409 1.00 98.50 120 TYR A C 1
ATOM 918 O O . TYR A 1 120 ? 5.542 -5.577 11.591 1.00 98.50 120 TYR A O 1
ATOM 926 N N . GLY A 1 121 ? 4.723 -5.572 9.494 1.00 93.81 121 GLY A N 1
ATOM 927 C CA . GLY A 1 121 ? 3.636 -6.523 9.731 1.00 93.81 121 GLY A CA 1
ATOM 928 C C . GLY A 1 121 ? 2.224 -6.056 9.388 1.00 93.81 121 GLY A C 1
ATOM 929 O O . GLY A 1 121 ? 1.285 -6.755 9.765 1.00 93.81 121 GLY A O 1
ATOM 930 N N . ALA A 1 122 ? 2.047 -4.936 8.679 1.00 98.12 122 ALA A N 1
ATOM 931 C CA . ALA A 1 122 ? 0.750 -4.625 8.083 1.00 98.12 122 ALA A CA 1
ATOM 932 C C . ALA A 1 122 ? 0.327 -5.760 7.139 1.00 98.12 122 ALA A C 1
ATOM 934 O O . ALA A 1 122 ? 1.110 -6.235 6.313 1.00 98.12 122 ALA A O 1
ATOM 935 N N . SER A 1 123 ? -0.917 -6.206 7.284 1.00 98.25 123 SER A N 1
ATOM 936 C CA . SER A 1 123 ? -1.480 -7.321 6.517 1.00 98.25 123 SER A CA 1
ATOM 937 C C . SER A 1 123 ? -2.146 -6.856 5.225 1.00 98.25 123 SER A C 1
ATOM 939 O O . SER A 1 123 ? -2.199 -7.613 4.256 1.00 98.25 123 SER A O 1
ATOM 941 N N . MET A 1 124 ? -2.627 -5.611 5.193 1.00 98.69 124 MET A N 1
ATOM 942 C CA . MET A 1 124 ? -3.247 -5.004 4.021 1.00 98.69 124 MET A CA 1
ATOM 943 C C . MET A 1 124 ? -2.875 -3.522 3.919 1.00 98.69 124 MET A C 1
ATOM 945 O O . MET A 1 124 ? -2.779 -2.824 4.926 1.00 98.69 124 MET A O 1
ATOM 949 N N . LEU A 1 125 ? -2.672 -3.043 2.691 1.00 98.69 125 LEU A N 1
ATOM 950 C CA . LEU A 1 125 ? -2.396 -1.637 2.398 1.00 98.69 125 LEU A CA 1
ATOM 951 C C . LEU A 1 125 ? -3.583 -1.045 1.637 1.00 98.69 125 LEU A C 1
ATOM 953 O O . LEU A 1 125 ? -3.912 -1.519 0.546 1.00 98.69 125 LEU A O 1
ATOM 957 N N . CYS A 1 126 ? -4.207 -0.005 2.187 1.00 98.69 126 CYS A N 1
ATOM 958 C CA . CYS A 1 126 ? -5.129 0.834 1.435 1.00 98.69 126 CYS A CA 1
ATOM 959 C C . CYS A 1 126 ? -4.288 1.726 0.538 1.00 98.69 126 CYS A C 1
ATOM 961 O O . CYS A 1 126 ? -3.379 2.419 1.000 1.00 98.69 126 CYS A O 1
ATOM 963 N N . TYR A 1 127 ? -4.577 1.677 -0.755 1.00 98.38 127 TYR A N 1
ATOM 964 C CA . TYR A 1 127 ? -3.894 2.523 -1.710 1.00 98.38 127 TYR A CA 1
ATOM 965 C C . TYR A 1 127 ? -4.225 4.007 -1.514 1.00 98.38 127 TYR A C 1
ATOM 967 O O . TYR A 1 127 ? -5.308 4.383 -1.076 1.00 98.38 127 TYR A O 1
ATOM 975 N N . VAL A 1 128 ? -3.291 4.852 -1.922 1.00 98.75 128 VAL A N 1
ATOM 976 C CA . VAL A 1 128 ? -3.466 6.297 -2.027 1.00 98.75 128 VAL A CA 1
ATOM 977 C C . VAL A 1 128 ? -3.232 6.677 -3.479 1.00 98.75 128 VAL A C 1
ATOM 979 O O . VAL A 1 128 ? -2.327 6.153 -4.135 1.00 98.75 128 VAL A O 1
ATOM 982 N N . THR A 1 129 ? -4.075 7.556 -4.012 1.00 98.75 129 THR A N 1
ATOM 983 C CA . THR A 1 129 ? -3.988 7.978 -5.416 1.00 98.75 129 THR A CA 1
ATOM 984 C C . THR A 1 129 ? -3.134 9.243 -5.555 1.00 98.75 129 THR A C 1
ATOM 986 O O . THR A 1 129 ? -2.919 9.954 -4.573 1.00 98.75 129 THR A O 1
ATOM 989 N N . PRO A 1 130 ? -2.668 9.603 -6.765 1.00 98.62 130 PRO A N 1
ATOM 990 C CA . PRO A 1 130 ? -2.025 10.899 -6.993 1.00 98.62 130 PRO A CA 1
ATOM 991 C C . PRO A 1 130 ? -2.895 12.105 -6.600 1.00 98.62 130 PRO A C 1
ATOM 993 O O . PRO A 1 130 ? -2.364 13.170 -6.307 1.00 98.62 130 PRO A O 1
ATOM 996 N N . LYS A 1 131 ? -4.225 11.946 -6.592 1.00 98.25 131 LYS A N 1
ATOM 997 C CA . LYS A 1 131 ? -5.188 13.005 -6.264 1.00 98.25 131 LYS A CA 1
ATOM 998 C C . LYS A 1 131 ? -5.589 13.079 -4.796 1.00 98.25 131 LYS A C 1
ATOM 1000 O O . LYS A 1 131 ? -6.466 13.885 -4.468 1.00 98.25 131 LYS A O 1
ATOM 1005 N N . GLU A 1 132 ? -4.977 12.281 -3.930 1.00 98.31 132 GLU A N 1
ATOM 1006 C CA . GLU A 1 132 ? -5.171 12.451 -2.493 1.00 98.31 132 GLU A CA 1
ATOM 1007 C C . GLU A 1 132 ? -4.942 13.918 -2.105 1.00 98.31 132 GLU A C 1
ATOM 1009 O O . GLU A 1 132 ? -4.090 14.597 -2.683 1.00 98.31 132 GLU A O 1
ATOM 1014 N N . HIS A 1 133 ? -5.787 14.433 -1.210 1.00 98.19 133 HIS A N 1
ATOM 1015 C CA . HIS A 1 133 ? -5.820 15.845 -0.803 1.00 98.19 133 HIS A CA 1
ATOM 1016 C C . HIS A 1 133 ? -6.184 16.870 -1.898 1.00 98.19 133 HIS A C 1
ATOM 1018 O O . HIS A 1 133 ? -6.204 18.070 -1.623 1.00 98.19 133 HIS A O 1
ATOM 1024 N N . LEU A 1 134 ? -6.506 16.438 -3.124 1.00 98.44 134 LEU A N 1
ATOM 1025 C CA . LEU A 1 134 ? -6.764 17.328 -4.266 1.00 98.44 134 LEU A CA 1
ATOM 1026 C C . LEU A 1 134 ? -8.138 17.124 -4.918 1.00 98.44 134 LEU A C 1
ATOM 1028 O O . LEU A 1 134 ? -8.716 18.081 -5.437 1.00 98.44 134 LEU A O 1
ATOM 1032 N N . GLY A 1 135 ? -8.679 15.903 -4.921 1.00 97.81 135 GLY A N 1
ATOM 1033 C CA . GLY A 1 135 ? -10.020 15.646 -5.446 1.00 97.81 135 GLY A CA 1
ATOM 1034 C C . GLY A 1 135 ? -10.284 14.188 -5.800 1.00 97.81 135 GLY A C 1
ATOM 1035 O O . GLY A 1 135 ? -9.527 13.291 -5.452 1.00 97.81 135 GLY A O 1
ATOM 1036 N N . LEU A 1 136 ? -11.377 13.945 -6.525 1.00 98.38 136 LEU A N 1
ATOM 1037 C CA . LEU A 1 136 ? -11.776 12.585 -6.887 1.00 98.38 136 LEU A CA 1
ATOM 1038 C C . LEU A 1 136 ? -10.855 11.984 -7.971 1.00 98.38 136 LEU A C 1
ATOM 1040 O O . LEU A 1 136 ? -10.638 12.625 -9.017 1.00 98.38 136 LEU A O 1
ATOM 1044 N N . PRO A 1 137 ? -10.342 10.755 -7.767 1.00 98.38 137 PRO A N 1
ATOM 1045 C CA . PRO A 1 137 ? -9.502 10.067 -8.739 1.00 98.38 137 PRO A CA 1
ATOM 1046 C C . PRO A 1 137 ? -10.289 9.697 -10.001 1.00 98.38 137 PRO A C 1
ATOM 1048 O O . PRO A 1 137 ? -11.460 9.324 -9.951 1.00 98.38 137 PRO A O 1
ATOM 1051 N N . ASN A 1 138 ? -9.635 9.809 -11.155 1.00 98.50 138 ASN A N 1
ATOM 1052 C CA . ASN A 1 138 ? -10.091 9.213 -12.408 1.00 98.50 138 ASN A CA 1
ATOM 1053 C C . ASN A 1 138 ? -9.474 7.810 -12.582 1.00 98.50 138 ASN A C 1
ATOM 1055 O O . ASN A 1 138 ? -8.700 7.348 -11.747 1.00 98.50 138 ASN A O 1
ATOM 1059 N N . ALA A 1 139 ? -9.784 7.132 -13.689 1.00 98.38 139 ALA A N 1
ATOM 1060 C CA . ALA A 1 139 ? -9.282 5.781 -13.954 1.00 98.38 139 ALA A CA 1
ATOM 1061 C C . ALA A 1 139 ? -7.743 5.675 -13.978 1.00 98.38 139 ALA A C 1
ATOM 1063 O O . ALA A 1 139 ? -7.196 4.661 -13.548 1.00 98.38 139 ALA A O 1
ATOM 1064 N N . ASN A 1 140 ? -7.041 6.711 -14.447 1.00 98.19 140 ASN A N 1
ATOM 1065 C CA . ASN A 1 140 ? -5.581 6.723 -14.455 1.00 98.19 140 ASN A CA 1
ATOM 1066 C C . ASN A 1 140 ? -5.013 6.915 -13.043 1.00 98.19 140 ASN A C 1
ATOM 1068 O O . ASN A 1 140 ? -4.087 6.212 -12.659 1.00 98.19 140 ASN A O 1
ATOM 1072 N N . ASP A 1 141 ? -5.614 7.801 -12.244 1.00 98.56 141 ASP A N 1
ATOM 1073 C CA . ASP A 1 141 ? -5.218 8.008 -10.844 1.00 98.56 141 ASP A CA 1
ATOM 1074 C C . ASP A 1 141 ? -5.381 6.712 -10.024 1.00 98.56 141 ASP A C 1
ATOM 1076 O O . ASP A 1 141 ? -4.533 6.377 -9.196 1.00 98.56 141 ASP A O 1
ATOM 1080 N N . VAL A 1 142 ? -6.448 5.948 -10.300 1.00 98.69 142 VAL A N 1
ATOM 1081 C CA . VAL A 1 142 ? -6.682 4.619 -9.712 1.00 98.69 142 VAL A CA 1
ATOM 1082 C C . VAL A 1 142 ? -5.603 3.623 -10.147 1.00 98.69 142 VAL A C 1
ATOM 1084 O O . VAL A 1 142 ? -5.047 2.926 -9.299 1.00 98.69 142 VAL A O 1
ATOM 1087 N N . ARG A 1 143 ? -5.271 3.564 -11.446 1.00 98.38 143 ARG A N 1
ATOM 1088 C CA . ARG A 1 143 ? -4.212 2.689 -11.983 1.00 98.38 143 ARG A CA 1
ATOM 1089 C C . ARG A 1 143 ? -2.865 2.958 -11.309 1.00 98.38 143 ARG A C 1
ATOM 1091 O O . ARG A 1 143 ? -2.245 2.014 -10.822 1.00 98.38 143 ARG A O 1
ATOM 1098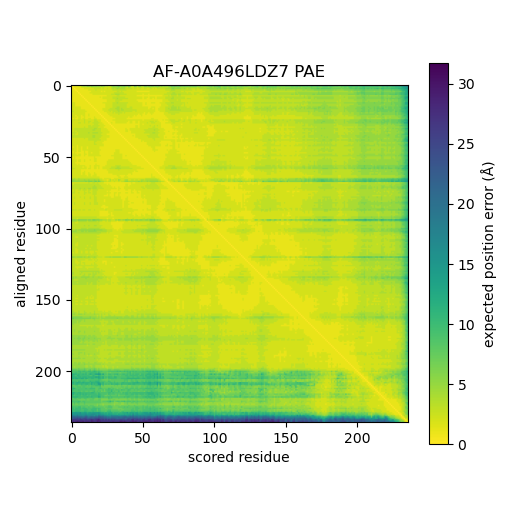 N N . GLU A 1 144 ? -2.453 4.223 -11.229 1.00 98.56 144 GLU A N 1
ATOM 1099 C CA . GLU A 1 144 ? -1.190 4.635 -10.598 1.00 98.56 144 GLU A CA 1
ATOM 1100 C C . GLU A 1 144 ? -1.155 4.269 -9.108 1.00 98.56 144 GLU A C 1
ATOM 1102 O O . GLU A 1 144 ? -0.189 3.663 -8.642 1.00 98.56 144 GLU A O 1
ATOM 1107 N N . GLY A 1 145 ? -2.237 4.544 -8.367 1.00 98.50 145 GLY A N 1
ATOM 1108 C CA . GLY A 1 145 ? -2.339 4.170 -6.954 1.00 98.50 145 GLY A CA 1
ATOM 1109 C C . GLY A 1 145 ? -2.217 2.657 -6.732 1.00 98.50 145 GLY A C 1
ATOM 1110 O O . GLY A 1 145 ? -1.474 2.219 -5.849 1.00 98.50 145 GLY A O 1
ATOM 1111 N N . ILE A 1 146 ? -2.903 1.850 -7.555 1.00 98.44 146 ILE A N 1
ATOM 1112 C CA . ILE A 1 146 ? -2.874 0.381 -7.456 1.00 98.44 146 ILE A CA 1
ATOM 1113 C C . ILE A 1 146 ? -1.468 -0.138 -7.752 1.00 98.44 146 ILE A C 1
ATOM 1115 O O . ILE A 1 146 ? -0.946 -0.958 -6.996 1.00 98.44 146 ILE A O 1
ATOM 1119 N N . VAL A 1 147 ? -0.842 0.314 -8.842 1.00 98.69 147 VAL A N 1
ATOM 1120 C CA . VAL A 1 147 ? 0.497 -0.157 -9.224 1.00 98.69 147 VAL A CA 1
ATOM 1121 C C . VAL A 1 147 ? 1.528 0.234 -8.163 1.00 98.69 147 VAL A C 1
ATOM 1123 O O . VAL A 1 147 ? 2.313 -0.627 -7.763 1.00 98.69 147 VAL A O 1
ATOM 1126 N N . ALA A 1 148 ? 1.480 1.465 -7.640 1.00 98.81 148 ALA A N 1
ATOM 1127 C CA . ALA A 1 148 ? 2.367 1.918 -6.566 1.00 98.81 148 ALA A CA 1
ATOM 1128 C C . ALA A 1 148 ? 2.268 1.024 -5.315 1.00 98.81 148 ALA A C 1
ATOM 1130 O O . ALA A 1 148 ? 3.289 0.591 -4.779 1.00 98.81 148 ALA A O 1
ATOM 1131 N N . HIS A 1 149 ? 1.054 0.655 -4.899 1.00 98.75 149 HIS A N 1
ATOM 1132 C CA . HIS A 1 149 ? 0.859 -0.183 -3.712 1.00 98.75 149 HIS A CA 1
ATOM 1133 C C . HIS A 1 149 ? 1.145 -1.667 -3.965 1.00 98.75 149 HIS A C 1
ATOM 1135 O O . HIS A 1 149 ? 1.618 -2.356 -3.062 1.00 98.75 149 HIS A O 1
ATOM 1141 N N . LYS A 1 150 ? 0.969 -2.167 -5.197 1.00 98.75 150 LYS A N 1
ATOM 1142 C CA . LYS A 1 150 ? 1.459 -3.505 -5.576 1.00 98.75 150 LYS A CA 1
ATOM 1143 C C . LYS A 1 150 ? 2.984 -3.575 -5.547 1.00 98.75 150 LYS A C 1
ATOM 1145 O O . LYS A 1 150 ? 3.516 -4.600 -5.132 1.00 98.75 150 LYS A O 1
ATOM 1150 N N . ILE A 1 151 ? 3.678 -2.508 -5.956 1.00 98.81 151 ILE A N 1
ATOM 1151 C CA . ILE A 1 151 ? 5.138 -2.402 -5.813 1.00 98.81 151 ILE A CA 1
ATOM 1152 C C . ILE A 1 151 ? 5.515 -2.411 -4.330 1.00 98.81 151 ILE A C 1
ATOM 1154 O O . ILE A 1 151 ? 6.379 -3.194 -3.948 1.00 98.81 151 ILE A O 1
ATOM 1158 N N . ALA A 1 152 ? 4.851 -1.597 -3.505 1.00 98.81 152 ALA A N 1
ATOM 1159 C CA . ALA A 1 152 ? 5.128 -1.512 -2.071 1.00 98.81 152 ALA A CA 1
ATOM 1160 C C . ALA A 1 152 ? 4.948 -2.862 -1.355 1.00 98.81 152 ALA A C 1
ATOM 1162 O O . ALA A 1 152 ? 5.851 -3.328 -0.659 1.00 98.81 152 ALA A O 1
ATOM 1163 N N . ALA A 1 153 ? 3.813 -3.529 -1.587 1.00 98.75 153 ALA A N 1
ATOM 1164 C CA . ALA A 1 153 ? 3.525 -4.843 -1.019 1.00 98.75 153 ALA A CA 1
ATOM 1165 C C . ALA A 1 153 ? 4.534 -5.905 -1.487 1.00 98.75 153 ALA A C 1
ATOM 1167 O O . ALA A 1 153 ? 5.102 -6.625 -0.668 1.00 98.75 153 ALA A O 1
ATOM 1168 N N . HIS A 1 154 ? 4.820 -5.967 -2.793 1.00 98.75 154 HIS A N 1
ATOM 1169 C CA . HIS A 1 154 ? 5.784 -6.923 -3.347 1.00 98.75 154 HIS A CA 1
ATOM 1170 C C . HIS A 1 154 ? 7.204 -6.693 -2.814 1.00 98.75 154 HIS A C 1
ATOM 1172 O O . HIS A 1 154 ? 7.901 -7.645 -2.471 1.00 98.75 154 HIS A O 1
ATOM 1178 N N . ALA A 1 155 ? 7.633 -5.434 -2.697 1.00 98.75 155 ALA A N 1
ATOM 1179 C CA . ALA A 1 155 ? 8.934 -5.090 -2.132 1.00 98.75 155 ALA A CA 1
ATOM 1180 C C . ALA A 1 155 ? 9.060 -5.558 -0.672 1.00 98.75 155 ALA A C 1
ATOM 1182 O O . ALA A 1 155 ? 10.097 -6.110 -0.295 1.00 98.75 155 ALA A O 1
ATOM 1183 N N . ALA A 1 156 ? 8.001 -5.397 0.127 1.00 98.62 156 ALA A N 1
ATOM 1184 C CA . ALA A 1 156 ? 7.950 -5.926 1.486 1.00 98.62 156 ALA A CA 1
ATOM 1185 C C . ALA A 1 156 ? 7.988 -7.465 1.507 1.00 98.62 156 ALA A C 1
ATOM 1187 O O . ALA A 1 156 ? 8.753 -8.040 2.279 1.00 98.62 156 ALA A O 1
ATOM 1188 N N . ASP A 1 157 ? 7.242 -8.138 0.627 1.00 98.69 157 ASP A N 1
ATOM 1189 C CA . ASP A 1 157 ? 7.231 -9.604 0.520 1.00 98.69 157 ASP A CA 1
ATOM 1190 C C . ASP A 1 157 ? 8.611 -10.183 0.177 1.00 98.69 157 ASP A C 1
ATOM 1192 O O . ASP A 1 157 ? 9.036 -11.176 0.778 1.00 98.69 157 ASP A O 1
ATOM 1196 N N . VAL A 1 158 ? 9.333 -9.543 -0.749 1.00 98.69 158 VAL A N 1
ATOM 1197 C CA . VAL A 1 158 ? 10.717 -9.901 -1.092 1.00 98.69 158 VAL A CA 1
ATOM 1198 C C . VAL A 1 158 ? 11.642 -9.687 0.106 1.00 98.69 158 VAL A C 1
ATOM 1200 O O . VAL A 1 158 ? 12.427 -10.578 0.432 1.00 98.69 158 VAL A O 1
ATOM 1203 N N . ALA A 1 159 ? 11.538 -8.545 0.792 1.00 98.50 159 ALA A N 1
ATOM 1204 C CA . ALA A 1 159 ? 12.365 -8.237 1.960 1.00 98.50 159 ALA A CA 1
ATOM 1205 C C . ALA A 1 159 ? 12.107 -9.190 3.143 1.00 98.50 159 ALA A C 1
ATOM 1207 O O . ALA A 1 159 ? 13.036 -9.533 3.874 1.00 98.50 159 ALA A O 1
ATOM 1208 N N . LEU A 1 160 ? 10.867 -9.657 3.302 1.00 98.38 160 LEU A N 1
ATOM 1209 C CA . LEU A 1 160 ? 10.469 -10.666 4.288 1.00 98.38 160 LEU A CA 1
ATOM 1210 C C . LEU A 1 160 ? 10.868 -12.095 3.890 1.00 98.38 160 LEU A C 1
ATOM 1212 O O . LEU A 1 160 ? 10.715 -13.016 4.692 1.00 98.38 160 LEU A O 1
ATOM 1216 N N . GLY A 1 161 ? 11.358 -12.303 2.664 1.00 98.06 161 GLY A N 1
ATOM 1217 C CA . GLY A 1 161 ? 11.726 -13.624 2.163 1.00 98.06 161 GLY A CA 1
ATOM 1218 C C . GLY A 1 161 ? 10.529 -14.562 1.997 1.00 98.06 161 GLY A C 1
ATOM 1219 O O . GLY A 1 161 ? 10.678 -15.773 2.178 1.00 98.06 161 GLY A O 1
ATOM 1220 N N . LYS A 1 162 ? 9.337 -14.033 1.674 1.00 97.88 162 LYS A N 1
ATOM 1221 C CA . LYS A 1 162 ? 8.160 -14.876 1.419 1.00 97.88 162 LYS A CA 1
ATOM 1222 C C . LYS A 1 162 ? 8.434 -15.827 0.252 1.00 97.88 162 LYS A C 1
ATOM 1224 O O . LYS A 1 162 ? 9.010 -15.444 -0.768 1.00 97.88 162 LYS A O 1
ATOM 1229 N N . ALA A 1 163 ? 8.012 -17.082 0.406 1.00 98.19 163 ALA A N 1
ATOM 1230 C CA . ALA A 1 163 ? 8.250 -18.125 -0.587 1.00 98.19 163 ALA A CA 1
ATOM 1231 C C . ALA A 1 163 ? 7.711 -17.708 -1.968 1.00 98.19 163 ALA A C 1
ATOM 1233 O O . ALA A 1 163 ? 6.556 -17.305 -2.092 1.00 98.19 163 ALA A O 1
ATOM 1234 N N . GLY A 1 164 ? 8.560 -17.787 -2.994 1.00 97.88 164 GLY A N 1
ATOM 1235 C CA . GLY A 1 164 ? 8.217 -17.436 -4.375 1.00 97.88 164 GLY A CA 1
ATOM 1236 C C . GLY A 1 164 ? 8.213 -15.937 -4.704 1.00 97.88 164 GLY A C 1
ATOM 1237 O O . GLY A 1 164 ? 8.210 -15.591 -5.884 1.00 97.88 164 GLY A O 1
ATOM 1238 N N . ALA A 1 165 ? 8.276 -15.032 -3.716 1.00 97.75 165 ALA A N 1
ATOM 1239 C CA . ALA A 1 165 ? 8.186 -13.589 -3.970 1.00 97.75 165 ALA A CA 1
ATOM 1240 C C . ALA A 1 165 ? 9.297 -13.099 -4.916 1.00 97.75 165 ALA A C 1
ATOM 1242 O O . ALA A 1 165 ? 9.028 -12.408 -5.894 1.00 97.75 165 ALA A O 1
ATOM 1243 N N . ILE A 1 166 ? 10.541 -13.533 -4.689 1.00 98.38 166 ILE A N 1
ATOM 1244 C CA . ILE A 1 166 ? 11.704 -13.085 -5.473 1.00 98.38 166 ILE A CA 1
ATOM 1245 C C . ILE A 1 166 ? 11.786 -13.689 -6.888 1.00 98.38 166 ILE A C 1
ATOM 1247 O O . ILE A 1 166 ? 12.541 -13.209 -7.735 1.00 98.38 166 ILE A O 1
ATOM 1251 N N . GLU A 1 167 ? 11.022 -14.744 -7.185 1.00 98.56 167 GLU A N 1
ATOM 1252 C CA . GLU A 1 167 ? 11.138 -15.476 -8.455 1.00 98.56 167 GLU A CA 1
ATOM 1253 C C . GLU A 1 167 ? 10.762 -14.603 -9.657 1.00 98.56 167 GLU A C 1
ATOM 1255 O O . GLU A 1 167 ? 11.406 -14.665 -10.709 1.00 98.56 167 GLU A O 1
ATOM 1260 N N . ARG A 1 168 ? 9.755 -13.735 -9.494 1.00 98.06 168 ARG A N 1
ATOM 1261 C CA . ARG A 1 168 ? 9.338 -12.790 -10.536 1.00 98.06 168 ARG A CA 1
ATOM 1262 C C . ARG A 1 168 ? 10.434 -11.765 -10.839 1.00 98.06 168 ARG A C 1
ATOM 1264 O O . ARG A 1 168 ? 10.651 -11.456 -12.011 1.00 98.06 168 ARG A O 1
ATOM 1271 N N . ASP A 1 169 ? 11.145 -11.274 -9.822 1.00 98.62 169 ASP A N 1
ATOM 1272 C CA . ASP A 1 169 ? 12.277 -10.349 -9.974 1.00 98.62 169 ASP A CA 1
ATOM 1273 C C . ASP A 1 169 ? 13.457 -10.997 -10.698 1.00 98.62 169 ASP A C 1
ATOM 1275 O O . ASP A 1 169 ? 14.085 -10.365 -11.555 1.00 98.62 169 ASP A O 1
ATOM 1279 N N . HIS A 1 170 ? 13.745 -12.265 -10.394 1.00 98.56 170 HIS A N 1
ATOM 1280 C CA . HIS A 1 170 ? 14.769 -13.034 -11.098 1.00 98.56 170 HIS A CA 1
ATOM 1281 C C . HIS A 1 170 ? 14.392 -13.251 -12.564 1.00 98.56 170 HIS A C 1
ATOM 1283 O O . HIS A 1 170 ? 15.165 -12.868 -13.439 1.00 98.56 170 HIS A O 1
ATOM 1289 N N . ALA A 1 171 ? 13.173 -13.718 -12.851 1.00 98.62 171 ALA A N 1
ATOM 1290 C CA . ALA A 1 171 ? 12.699 -13.884 -14.226 1.00 98.62 171 ALA A CA 1
ATOM 1291 C C . ALA A 1 171 ? 12.721 -12.561 -15.018 1.00 98.62 171 ALA A C 1
ATOM 1293 O O . ALA A 1 171 ? 13.082 -12.530 -16.196 1.00 98.62 171 ALA A O 1
ATOM 1294 N N . MET A 1 172 ? 12.357 -11.452 -14.368 1.00 98.38 172 MET A N 1
ATOM 1295 C CA . MET A 1 172 ? 12.411 -10.105 -14.940 1.00 98.38 172 MET A CA 1
ATOM 1296 C C . MET A 1 172 ? 13.856 -9.697 -15.257 1.00 98.38 172 MET A C 1
ATOM 1298 O O . MET A 1 172 ? 14.130 -9.137 -16.319 1.00 98.38 172 MET A O 1
ATOM 1302 N N . SER A 1 173 ? 14.786 -9.979 -14.346 1.00 97.50 173 SER A N 1
ATOM 1303 C CA . SER A 1 173 ? 16.212 -9.687 -14.520 1.00 97.50 173 SER A CA 1
ATOM 1304 C C . SER A 1 173 ? 16.839 -10.531 -15.632 1.00 97.50 173 SER A C 1
ATOM 1306 O O . SER A 1 173 ? 17.591 -9.995 -16.449 1.00 97.50 173 SER A O 1
ATOM 1308 N N . ASP A 1 174 ? 16.468 -11.808 -15.726 1.00 97.81 174 ASP A N 1
ATOM 1309 C CA . ASP A 1 174 ? 16.894 -12.703 -16.801 1.00 97.81 174 ASP A CA 1
ATOM 1310 C C . ASP A 1 174 ? 16.388 -12.214 -18.162 1.00 97.81 174 ASP A C 1
ATOM 1312 O O . ASP A 1 174 ? 17.172 -12.123 -19.108 1.00 97.81 174 ASP A O 1
ATOM 1316 N N . ALA A 1 175 ? 15.116 -11.806 -18.259 1.00 97.75 175 ALA A N 1
ATOM 1317 C CA . ALA A 1 175 ? 14.550 -11.230 -19.482 1.00 97.75 175 ALA A CA 1
ATOM 1318 C C . ALA A 1 175 ? 15.281 -9.942 -19.906 1.00 97.75 175 ALA A C 1
ATOM 1320 O O . ALA A 1 175 ? 15.671 -9.803 -21.070 1.00 97.75 175 ALA A O 1
ATOM 1321 N N . ARG A 1 176 ? 15.555 -9.035 -18.953 1.00 96.38 176 ARG A N 1
ATOM 1322 C CA . ARG A 1 176 ? 16.331 -7.805 -19.199 1.00 96.38 176 ARG A CA 1
ATOM 1323 C C . ARG A 1 176 ? 17.735 -8.112 -19.714 1.00 96.38 176 ARG A C 1
ATOM 1325 O O . ARG A 1 176 ? 18.174 -7.516 -20.696 1.00 96.38 176 ARG A O 1
ATOM 1332 N N . TYR A 1 177 ? 18.443 -9.042 -19.070 1.00 95.31 177 TYR A N 1
ATOM 1333 C CA . TYR A 1 177 ? 19.788 -9.435 -19.492 1.00 95.31 177 TYR A CA 1
ATOM 1334 C C . TYR A 1 177 ? 19.764 -10.123 -20.861 1.00 95.31 177 TYR A C 1
ATOM 1336 O O . TYR A 1 177 ? 20.643 -9.896 -21.698 1.00 95.31 177 TYR A O 1
ATOM 1344 N N . ALA A 1 178 ? 18.737 -10.935 -21.128 1.00 95.31 178 ALA A N 1
ATOM 1345 C CA . ALA A 1 178 ? 18.516 -11.603 -22.403 1.00 95.31 178 ALA A CA 1
ATOM 1346 C C . ALA A 1 178 ? 18.167 -10.636 -23.547 1.00 95.31 178 ALA A C 1
ATOM 1348 O O . ALA A 1 178 ? 18.406 -11.004 -24.696 1.00 95.31 178 ALA A O 1
ATOM 1349 N N . PHE A 1 179 ? 17.732 -9.407 -23.240 1.00 95.94 179 PHE A N 1
ATOM 1350 C CA . PHE A 1 179 ? 17.077 -8.478 -24.171 1.00 95.94 179 PHE A CA 1
ATOM 1351 C C . PHE A 1 179 ? 15.759 -9.023 -24.738 1.00 95.94 179 PHE A C 1
ATOM 1353 O O . PHE A 1 179 ? 15.372 -8.700 -25.862 1.00 95.94 179 PHE A O 1
ATOM 1360 N N . ASP A 1 180 ? 15.063 -9.849 -23.954 1.00 96.69 180 ASP A N 1
ATOM 1361 C CA . ASP A 1 180 ? 13.713 -10.304 -24.271 1.00 96.69 180 ASP A CA 1
ATOM 1362 C C . ASP A 1 180 ? 12.699 -9.262 -23.786 1.00 96.69 180 ASP A C 1
ATOM 1364 O O . ASP A 1 180 ? 12.136 -9.346 -22.691 1.00 96.69 180 ASP A O 1
ATOM 1368 N N . TRP A 1 181 ? 12.509 -8.230 -24.610 1.00 97.00 181 TRP A N 1
ATOM 1369 C CA . TRP A 1 181 ? 11.635 -7.101 -24.302 1.00 97.00 181 TRP A CA 1
ATOM 1370 C C . TRP A 1 181 ? 10.190 -7.527 -24.051 1.00 97.00 181 TRP A C 1
ATOM 1372 O O . TRP A 1 181 ? 9.563 -7.046 -23.112 1.00 97.00 181 TRP A O 1
ATOM 1382 N N . ASN A 1 182 ? 9.663 -8.454 -24.854 1.00 96.69 182 ASN A N 1
ATOM 1383 C CA . ASN A 1 182 ? 8.284 -8.910 -24.694 1.00 96.69 182 ASN A CA 1
ATOM 1384 C C . ASN A 1 182 ? 8.102 -9.671 -23.380 1.00 96.69 182 ASN A C 1
ATOM 1386 O O . ASN A 1 182 ? 7.170 -9.358 -22.637 1.00 96.69 182 ASN A O 1
ATOM 1390 N N . ARG A 1 183 ? 9.039 -10.565 -23.033 1.00 98.19 183 ARG A N 1
ATOM 1391 C CA . ARG A 1 183 ? 9.002 -11.246 -21.738 1.00 98.19 183 ARG A CA 1
ATOM 1392 C C . ARG A 1 183 ? 9.142 -10.272 -20.569 1.00 98.19 183 ARG A C 1
ATOM 1394 O O . ARG A 1 183 ? 8.460 -10.421 -19.557 1.00 98.19 183 ARG A O 1
ATOM 1401 N N . GLN A 1 184 ? 9.992 -9.257 -20.710 1.00 98.12 184 GLN A N 1
ATOM 1402 C CA . GLN A 1 184 ? 10.144 -8.202 -19.711 1.00 98.12 184 GLN A CA 1
ATOM 1403 C C . GLN A 1 184 ? 8.828 -7.439 -19.483 1.00 98.12 184 GLN A C 1
ATOM 1405 O O . GLN A 1 184 ? 8.465 -7.188 -18.333 1.00 98.12 184 GLN A O 1
ATOM 1410 N N . PHE A 1 185 ? 8.093 -7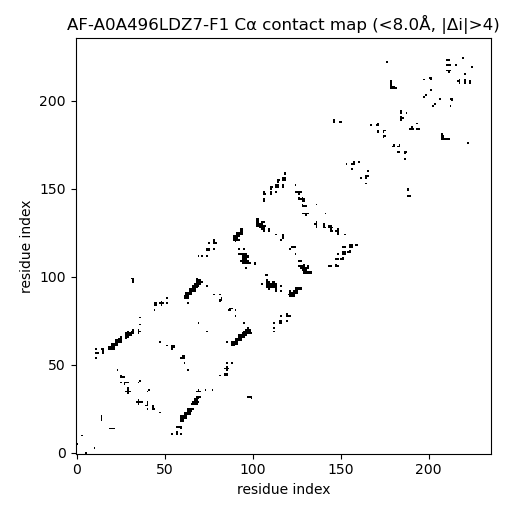.097 -20.548 1.00 98.12 185 PHE A N 1
ATOM 1411 C CA . PHE A 1 185 ? 6.793 -6.430 -20.424 1.00 98.12 185 PHE A CA 1
ATOM 1412 C C . PHE A 1 185 ? 5.763 -7.326 -19.734 1.00 98.12 185 PHE A C 1
ATOM 1414 O O . PHE A 1 185 ? 5.148 -6.889 -18.765 1.00 98.12 185 PHE A O 1
ATOM 1421 N N . GLU A 1 186 ? 5.629 -8.585 -20.161 1.00 98.19 186 GLU A N 1
ATOM 1422 C CA . GLU A 1 186 ? 4.717 -9.568 -19.550 1.00 98.19 186 GLU A CA 1
ATOM 1423 C C . GLU A 1 186 ? 4.955 -9.749 -18.047 1.00 98.19 186 GLU A C 1
ATOM 1425 O O . GLU A 1 186 ? 4.017 -9.929 -17.273 1.00 98.19 186 GLU A O 1
ATOM 1430 N N . LEU A 1 187 ? 6.222 -9.708 -17.629 1.00 98.31 187 LEU A N 1
ATOM 1431 C CA . LEU A 1 187 ? 6.609 -9.872 -16.234 1.00 98.31 187 LEU A CA 1
ATOM 1432 C C . LEU A 1 187 ? 6.397 -8.610 -15.395 1.00 98.31 187 LEU A C 1
ATOM 1434 O O . LEU A 1 187 ? 6.422 -8.701 -14.169 1.00 98.31 187 LEU A O 1
ATOM 1438 N N . SER A 1 188 ? 6.187 -7.439 -15.993 1.00 98.00 188 SER A N 1
ATOM 1439 C CA . SER A 1 188 ? 5.973 -6.197 -15.240 1.00 98.00 188 SER A CA 1
ATOM 1440 C C . SER A 1 188 ? 4.593 -6.164 -14.572 1.00 98.00 188 SER A C 1
ATOM 1442 O O . SER A 1 188 ? 3.682 -6.895 -14.960 1.00 98.00 188 SER A O 1
ATOM 1444 N N . LEU A 1 189 ? 4.430 -5.350 -13.524 1.00 97.75 189 LEU A N 1
ATOM 1445 C CA . LEU A 1 189 ? 3.131 -5.191 -12.850 1.00 97.75 189 LEU A CA 1
ATOM 1446 C C . LEU A 1 189 ? 2.091 -4.492 -13.733 1.00 97.75 189 LEU A C 1
ATOM 1448 O O . LEU A 1 189 ? 0.897 -4.654 -13.489 1.00 97.75 189 LEU A O 1
ATOM 1452 N N . ASP A 1 190 ? 2.560 -3.774 -14.753 1.00 98.19 190 ASP A N 1
ATOM 1453 C CA . ASP A 1 190 ? 1.755 -3.082 -15.746 1.00 98.19 190 ASP A CA 1
ATOM 1454 C C . ASP A 1 190 ? 2.390 -3.222 -17.151 1.00 98.19 190 ASP A C 1
ATOM 1456 O O . ASP A 1 190 ? 3.172 -2.363 -17.582 1.00 98.19 190 ASP A O 1
ATOM 1460 N N . PRO A 1 191 ? 2.092 -4.329 -17.865 1.00 98.06 191 PRO A N 1
ATOM 1461 C CA . PRO A 1 191 ? 2.686 -4.627 -19.169 1.00 98.06 191 PRO A CA 1
ATOM 1462 C C . PRO A 1 191 ? 2.402 -3.582 -20.246 1.00 98.06 191 PRO A C 1
ATOM 1464 O O . PRO A 1 191 ? 3.257 -3.335 -21.099 1.00 98.06 191 PRO A O 1
ATOM 1467 N N . GLU A 1 192 ? 1.216 -2.974 -20.217 1.00 97.31 192 GLU A N 1
ATOM 1468 C CA . GLU A 1 192 ? 0.822 -1.942 -21.177 1.00 97.31 192 GLU A CA 1
ATOM 1469 C C . GLU A 1 192 ? 1.678 -0.692 -20.981 1.00 97.31 192 GLU A C 1
ATOM 1471 O O . GLU A 1 192 ? 2.325 -0.243 -21.928 1.00 97.31 192 GLU A O 1
ATOM 1476 N N . ARG A 1 193 ? 1.801 -0.212 -19.736 1.00 97.56 193 ARG A N 1
ATOM 1477 C CA . ARG A 1 193 ? 2.615 0.968 -19.419 1.00 97.56 193 ARG A CA 1
ATOM 1478 C C . ARG A 1 193 ? 4.090 0.756 -19.749 1.00 97.56 193 ARG A C 1
ATOM 1480 O O . ARG A 1 193 ? 4.743 1.647 -20.292 1.00 97.56 193 ARG A O 1
ATOM 1487 N N . ALA A 1 194 ? 4.625 -0.430 -19.454 1.00 97.50 194 ALA A N 1
ATOM 1488 C CA . ALA A 1 194 ? 6.014 -0.763 -19.763 1.00 97.50 194 ALA A CA 1
ATOM 1489 C C . ALA A 1 194 ? 6.294 -0.747 -21.278 1.00 97.50 194 ALA A C 1
ATOM 1491 O O . ALA A 1 194 ? 7.355 -0.284 -21.706 1.00 97.50 194 ALA A O 1
ATOM 1492 N N . ARG A 1 195 ? 5.339 -1.228 -22.087 1.00 96.69 195 ARG A N 1
ATOM 1493 C CA . ARG A 1 195 ? 5.430 -1.212 -23.552 1.00 96.69 195 ARG A CA 1
ATOM 1494 C C . ARG A 1 195 ? 5.300 0.202 -24.111 1.00 96.69 195 ARG A C 1
ATOM 1496 O O . ARG A 1 195 ? 6.121 0.579 -24.941 1.00 96.69 195 ARG A O 1
ATOM 1503 N N . GLU A 1 196 ? 4.321 0.972 -23.636 1.00 96.25 196 GLU A N 1
ATOM 1504 C CA . GLU A 1 196 ? 4.116 2.375 -24.021 1.00 96.25 196 GLU A CA 1
ATOM 1505 C C . GLU A 1 196 ? 5.407 3.187 -23.854 1.00 96.25 196 GLU A C 1
ATOM 1507 O O . GLU A 1 196 ? 5.898 3.760 -24.824 1.00 96.25 196 GLU A O 1
ATOM 1512 N N . LEU A 1 197 ? 6.020 3.145 -22.664 1.00 96.25 197 LEU A N 1
ATOM 1513 C CA . LEU A 1 197 ? 7.233 3.914 -22.353 1.00 96.25 197 LEU A CA 1
ATOM 1514 C C . LEU A 1 197 ? 8.451 3.500 -23.192 1.00 96.25 197 LEU A C 1
ATOM 1516 O O . LEU A 1 197 ? 9.291 4.332 -23.532 1.00 96.25 197 LEU A O 1
ATOM 1520 N N . HIS A 1 198 ? 8.576 2.215 -23.533 1.00 95.50 198 HIS A N 1
ATOM 1521 C CA . HIS A 1 198 ? 9.621 1.770 -24.457 1.00 95.50 198 HIS A CA 1
ATOM 1522 C C . HIS A 1 198 ? 9.371 2.319 -25.875 1.00 95.50 198 HIS A C 1
ATOM 1524 O O . HIS A 1 198 ? 10.291 2.813 -26.541 1.00 95.50 198 HIS A O 1
ATOM 1530 N N . ASP A 1 199 ? 8.122 2.248 -26.333 1.00 95.31 199 ASP A N 1
ATOM 1531 C CA . ASP A 1 199 ? 7.736 2.548 -27.712 1.00 95.31 199 ASP A CA 1
ATOM 1532 C C . ASP A 1 199 ? 7.655 4.048 -28.005 1.00 95.31 199 ASP A C 1
ATOM 1534 O O . ASP A 1 199 ? 7.819 4.436 -29.160 1.00 95.31 199 ASP A O 1
ATOM 1538 N N . GLU A 1 200 ? 7.544 4.897 -26.978 1.00 94.94 200 GLU A N 1
ATOM 1539 C CA . GLU A 1 200 ? 7.699 6.356 -27.096 1.00 94.94 200 GLU A CA 1
ATOM 1540 C C . GLU A 1 200 ? 9.006 6.752 -27.805 1.00 94.94 200 GLU A C 1
ATOM 1542 O O . GLU A 1 200 ? 9.035 7.705 -28.583 1.00 94.94 200 GLU A O 1
ATOM 1547 N N . SER A 1 201 ? 10.094 6.009 -27.564 1.00 91.94 201 SER A N 1
ATOM 1548 C CA . SER A 1 201 ? 11.398 6.256 -28.200 1.00 91.94 201 SER A CA 1
ATOM 1549 C C . SER A 1 201 ? 11.735 5.265 -29.316 1.00 91.94 201 SER A C 1
ATOM 1551 O O . SER A 1 201 ? 12.447 5.617 -30.258 1.00 91.94 201 SER A O 1
ATOM 1553 N N . LEU A 1 202 ? 11.292 4.009 -29.196 1.00 90.56 202 LEU A N 1
ATOM 1554 C CA . LEU A 1 202 ? 11.679 2.902 -30.078 1.00 90.56 202 LEU A CA 1
ATOM 1555 C C . LEU A 1 202 ? 10.443 2.111 -30.564 1.00 90.56 202 LEU A C 1
ATOM 1557 O O . LEU A 1 202 ? 10.306 0.927 -30.249 1.00 90.56 202 LEU A O 1
ATOM 1561 N N . PRO A 1 203 ? 9.549 2.727 -31.365 1.00 90.25 203 PRO A N 1
ATOM 1562 C CA . PRO A 1 203 ? 8.222 2.173 -31.664 1.00 90.25 203 PRO A CA 1
ATOM 1563 C C . PRO A 1 203 ? 8.234 0.972 -32.617 1.00 90.25 203 PRO A C 1
ATOM 1565 O O . PRO A 1 203 ? 7.276 0.206 -32.671 1.00 90.25 203 PRO A O 1
ATOM 1568 N N . GLN A 1 204 ? 9.287 0.805 -33.424 1.00 91.75 204 GLN A N 1
ATOM 1569 C CA . GLN A 1 204 ? 9.331 -0.271 -34.418 1.00 91.75 204 GLN A CA 1
ATOM 1570 C C . GLN A 1 204 ? 9.497 -1.637 -33.745 1.00 91.75 204 GLN A C 1
ATOM 1572 O O . GLN A 1 204 ? 10.345 -1.808 -32.871 1.00 91.75 204 GLN A O 1
ATOM 1577 N N . GLU A 1 205 ? 8.767 -2.648 -34.224 1.00 89.19 205 GLU A N 1
ATOM 1578 C CA . GLU A 1 205 ? 8.807 -4.008 -33.661 1.00 89.19 205 GLU A CA 1
ATOM 1579 C C . GLU A 1 205 ? 10.204 -4.650 -33.725 1.00 89.19 205 GLU A C 1
ATOM 1581 O O . GLU A 1 205 ? 10.570 -5.483 -32.897 1.00 89.19 205 GLU A O 1
ATOM 1586 N N . SER A 1 206 ? 11.043 -4.204 -34.664 1.00 89.06 206 SER A N 1
ATOM 1587 C CA . SER A 1 206 ? 12.457 -4.581 -34.742 1.00 89.06 206 SER A CA 1
ATOM 1588 C C . SER A 1 206 ? 13.238 -4.248 -33.462 1.00 89.06 206 SER A C 1
ATOM 1590 O O . SER A 1 206 ? 14.149 -4.997 -33.101 1.00 89.06 206 SER A O 1
ATOM 1592 N N . PHE A 1 207 ? 12.868 -3.187 -32.734 1.00 90.25 207 PHE A N 1
ATOM 1593 C CA . PHE A 1 207 ? 13.528 -2.804 -31.485 1.00 90.25 207 PHE A CA 1
ATOM 1594 C C . PHE A 1 207 ? 13.200 -3.728 -30.313 1.00 90.25 207 PHE A C 1
ATOM 1596 O O . PHE A 1 207 ? 13.984 -3.792 -29.372 1.00 90.25 207 PHE A O 1
ATOM 1603 N N . LYS A 1 208 ? 12.153 -4.561 -30.404 1.00 90.75 208 LYS A N 1
ATOM 1604 C CA . LYS A 1 208 ? 11.889 -5.616 -29.407 1.00 90.75 208 LYS A CA 1
ATOM 1605 C C . LYS A 1 208 ? 12.901 -6.764 -29.457 1.00 90.75 208 LYS A C 1
ATOM 1607 O O . LYS A 1 208 ? 12.877 -7.648 -28.609 1.00 90.75 208 LYS A O 1
ATOM 1612 N N . LYS A 1 209 ? 13.803 -6.744 -30.441 1.00 88.94 209 LYS A N 1
ATOM 1613 C CA . LYS A 1 209 ? 14.961 -7.641 -30.558 1.00 88.94 209 LYS A CA 1
ATOM 1614 C C . LYS A 1 209 ? 16.290 -6.899 -30.377 1.00 88.94 209 LYS A C 1
ATOM 1616 O O . LYS A 1 209 ? 17.350 -7.488 -30.582 1.00 88.94 209 LYS A O 1
ATOM 1621 N N . ALA A 1 210 ? 16.256 -5.602 -30.063 1.00 89.62 210 ALA A N 1
ATOM 1622 C CA . ALA A 1 210 ? 17.460 -4.801 -29.922 1.00 89.62 210 ALA A CA 1
ATOM 1623 C C . ALA A 1 210 ? 18.161 -5.092 -28.592 1.00 89.62 210 ALA A C 1
ATOM 1625 O O . ALA A 1 210 ? 17.551 -5.069 -27.526 1.00 89.62 210 ALA A O 1
ATOM 1626 N N . GLU A 1 211 ? 19.481 -5.267 -28.648 1.00 92.94 211 GLU A N 1
ATOM 1627 C CA . GLU A 1 211 ? 20.331 -5.431 -27.463 1.00 92.94 211 GLU A CA 1
ATOM 1628 C C . GLU A 1 211 ? 20.669 -4.088 -26.776 1.00 92.94 211 GLU A C 1
ATOM 1630 O O . GLU A 1 211 ? 21.804 -3.850 -26.358 1.00 92.94 211 GLU A O 1
ATOM 1635 N N . PHE A 1 212 ? 19.719 -3.151 -26.757 1.00 91.25 212 PHE A N 1
ATOM 1636 C CA . PHE A 1 212 ? 19.834 -1.831 -26.134 1.00 91.25 212 PHE A CA 1
ATOM 1637 C C . PHE A 1 212 ? 18.462 -1.147 -26.041 1.00 91.25 212 PHE A C 1
ATOM 1639 O O . PHE A 1 212 ? 17.544 -1.502 -26.771 1.00 91.25 212 PHE A O 1
ATOM 1646 N N . CYS A 1 213 ? 18.356 -0.115 -25.202 1.00 90.00 213 CYS A N 1
ATOM 1647 C CA . CYS A 1 213 ? 17.244 0.841 -25.197 1.00 90.00 213 CYS A CA 1
ATOM 1648 C C . CYS A 1 213 ? 17.718 2.254 -25.566 1.00 90.00 213 CYS A C 1
ATOM 1650 O O . CYS A 1 213 ? 18.920 2.493 -25.737 1.00 90.00 213 CYS A O 1
ATOM 1652 N N . SER A 1 214 ? 16.785 3.206 -25.647 1.00 90.50 214 SER A N 1
ATOM 1653 C CA . SER A 1 214 ? 17.078 4.609 -25.967 1.00 90.50 214 SER A CA 1
ATOM 1654 C C . SER A 1 214 ? 17.977 5.300 -24.935 1.00 90.50 214 SER A C 1
ATOM 1656 O O . SER A 1 214 ? 18.727 6.194 -25.313 1.00 90.50 214 SER A O 1
ATOM 1658 N N . MET A 1 215 ? 17.982 4.847 -23.674 1.00 91.69 215 MET A N 1
ATOM 1659 C CA . MET A 1 215 ? 18.779 5.450 -22.595 1.00 91.69 215 MET A CA 1
ATOM 1660 C C . MET A 1 215 ? 20.291 5.430 -22.875 1.00 91.69 215 MET A C 1
ATOM 1662 O O . MET A 1 215 ? 20.969 6.437 -22.708 1.00 91.69 215 MET A O 1
ATOM 1666 N N . CYS A 1 216 ? 20.841 4.286 -23.299 1.00 93.06 216 CYS A N 1
ATOM 1667 C CA . CYS A 1 216 ? 22.289 4.128 -23.526 1.00 93.06 216 CYS A CA 1
ATOM 1668 C C . CYS A 1 216 ? 22.650 3.925 -25.005 1.00 93.06 216 CYS A C 1
ATOM 1670 O O . CYS A 1 216 ? 23.817 4.034 -25.395 1.00 93.06 216 CYS A O 1
ATOM 1672 N N . GLY A 1 217 ? 21.666 3.577 -25.836 1.00 90.75 217 GLY A N 1
ATOM 1673 C CA . GLY A 1 217 ? 21.881 3.260 -27.237 1.00 90.75 217 GLY A CA 1
ATOM 1674 C C . GLY A 1 217 ? 22.759 2.016 -27.472 1.00 90.75 217 GLY A C 1
ATOM 1675 O O . GLY A 1 217 ? 23.184 1.319 -26.544 1.00 90.75 217 GLY A O 1
ATOM 1676 N N . PRO A 1 218 ? 23.075 1.720 -28.743 1.00 91.94 218 PRO A N 1
ATOM 1677 C CA . PRO A 1 218 ? 23.678 0.448 -29.149 1.00 91.94 218 PRO A CA 1
ATOM 1678 C C . PRO A 1 218 ? 25.134 0.247 -28.714 1.00 91.94 218 PRO A C 1
ATOM 1680 O O . PRO A 1 218 ? 25.626 -0.886 -28.788 1.00 91.94 218 PRO A O 1
ATOM 1683 N N . LYS A 1 219 ? 25.834 1.326 -28.333 1.00 91.38 219 LYS A N 1
ATOM 1684 C CA . LYS A 1 219 ? 27.271 1.322 -28.011 1.00 91.38 219 LYS A CA 1
ATOM 1685 C C . LYS A 1 219 ? 27.563 1.277 -26.512 1.00 91.38 219 LYS A C 1
ATOM 1687 O O . LYS A 1 219 ? 28.592 0.730 -26.138 1.00 91.38 219 LYS A O 1
ATOM 1692 N N . PHE A 1 220 ? 26.681 1.831 -25.677 1.00 94.38 220 PHE A N 1
ATOM 1693 C CA . PHE A 1 220 ? 26.947 2.026 -24.246 1.00 94.38 220 PHE A CA 1
ATOM 1694 C C . PHE A 1 220 ? 26.032 1.204 -23.331 1.00 94.38 220 PHE A C 1
ATOM 1696 O O . PHE A 1 220 ? 26.071 1.369 -22.116 1.00 94.38 220 PHE A O 1
ATOM 1703 N N . CYS A 1 221 ? 25.211 0.303 -23.881 1.00 95.56 221 CYS A N 1
ATOM 1704 C CA . CYS A 1 221 ? 24.403 -0.599 -23.066 1.00 95.56 221 CYS A CA 1
ATOM 1705 C C . CYS A 1 221 ? 25.293 -1.544 -22.239 1.00 95.56 221 CYS A C 1
ATOM 1707 O O . CYS A 1 221 ? 26.005 -2.387 -22.792 1.00 95.56 221 CYS A O 1
ATOM 1709 N N . ALA A 1 222 ? 25.201 -1.435 -20.911 1.00 93.56 222 ALA A N 1
ATOM 1710 C CA . ALA A 1 222 ? 26.000 -2.225 -19.978 1.00 93.56 222 ALA A CA 1
ATOM 1711 C C . ALA A 1 222 ? 25.801 -3.739 -20.163 1.00 93.56 222 ALA A C 1
ATOM 1713 O O . ALA A 1 222 ? 26.782 -4.465 -20.286 1.00 93.56 222 ALA A O 1
ATOM 1714 N N . TYR A 1 223 ? 24.559 -4.225 -20.282 1.00 93.19 223 TYR A N 1
ATOM 1715 C CA . TYR A 1 223 ? 24.295 -5.658 -20.481 1.00 93.19 223 TYR A CA 1
ATOM 1716 C C . TYR A 1 223 ? 24.890 -6.205 -21.777 1.00 93.19 223 TYR A C 1
ATOM 1718 O O . TYR A 1 223 ? 25.419 -7.317 -21.787 1.00 93.19 223 TYR A O 1
ATOM 1726 N N . LYS A 1 224 ? 24.877 -5.415 -22.855 1.00 93.19 224 LYS A N 1
ATOM 1727 C CA . LYS A 1 224 ? 25.470 -5.814 -24.135 1.00 93.19 224 LYS A CA 1
ATOM 1728 C C . LYS A 1 224 ? 26.987 -5.921 -24.023 1.00 93.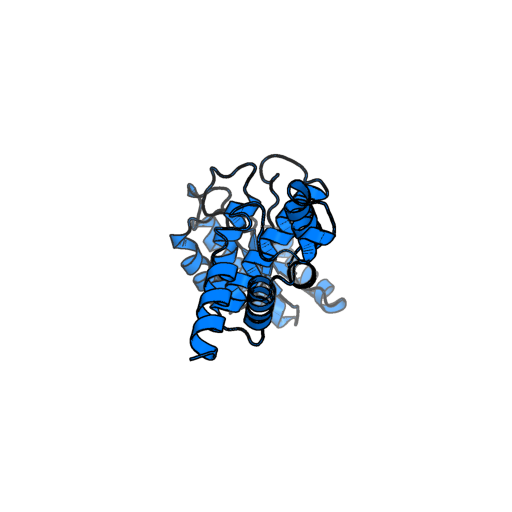19 224 LYS A C 1
ATOM 1730 O O . LYS A 1 224 ? 27.567 -6.913 -24.460 1.00 93.19 224 LYS A O 1
ATOM 1735 N N . ILE A 1 225 ? 27.620 -4.928 -23.397 1.00 94.19 225 ILE A N 1
ATOM 1736 C CA . ILE A 1 225 ? 29.063 -4.936 -23.126 1.00 94.19 225 ILE A CA 1
ATOM 1737 C C . ILE A 1 225 ? 29.424 -6.156 -22.268 1.00 94.19 225 ILE A C 1
ATOM 1739 O O . ILE A 1 225 ? 30.311 -6.921 -22.642 1.00 94.19 225 ILE A O 1
ATOM 1743 N N . SER A 1 226 ? 28.696 -6.401 -21.174 1.00 93.12 226 SER A N 1
ATOM 1744 C CA . SER A 1 226 ? 28.908 -7.568 -20.312 1.00 93.12 226 SER A CA 1
ATOM 1745 C C . SER A 1 226 ? 28.746 -8.892 -21.067 1.00 93.12 226 SER A C 1
ATOM 1747 O O . SER A 1 226 ? 29.602 -9.763 -20.934 1.00 93.12 226 SER A O 1
ATOM 1749 N N . LYS A 1 227 ? 27.706 -9.052 -21.899 1.00 91.56 227 LYS A N 1
ATOM 1750 C CA . LYS A 1 227 ? 27.519 -10.248 -22.742 1.00 91.56 227 LYS A CA 1
ATOM 1751 C C . LYS A 1 227 ? 28.693 -10.475 -23.692 1.00 91.56 227 LYS A C 1
ATOM 1753 O O . LYS A 1 227 ? 29.155 -11.608 -23.815 1.00 91.56 227 LYS A O 1
ATOM 1758 N N . ASN A 1 228 ? 29.180 -9.424 -24.350 1.00 92.00 228 ASN A N 1
ATOM 1759 C CA . ASN A 1 228 ? 30.312 -9.526 -25.272 1.00 92.00 228 ASN A CA 1
ATOM 1760 C C . ASN A 1 228 ? 31.589 -9.969 -24.546 1.00 92.00 228 ASN A C 1
ATOM 1762 O O . ASN A 1 228 ? 32.230 -10.922 -24.979 1.00 92.00 228 ASN A O 1
ATOM 1766 N N . LEU A 1 229 ? 31.889 -9.370 -23.388 1.00 92.56 229 LEU A N 1
ATOM 1767 C CA . LEU A 1 229 ? 33.039 -9.758 -22.564 1.00 92.56 229 LEU A CA 1
ATOM 1768 C C . LEU A 1 229 ? 32.951 -11.216 -22.077 1.00 92.56 229 LEU A C 1
ATOM 1770 O O . LEU A 1 229 ? 33.959 -11.920 -22.047 1.00 92.56 229 LEU A O 1
ATOM 1774 N N . MET A 1 230 ? 31.756 -11.690 -21.708 1.00 89.31 230 MET A N 1
ATOM 1775 C CA . MET A 1 230 ? 31.554 -13.085 -21.291 1.00 89.31 230 MET A CA 1
ATOM 1776 C C . MET A 1 230 ? 31.719 -14.067 -22.459 1.00 89.31 230 MET A C 1
ATOM 1778 O O . MET A 1 230 ? 32.323 -15.123 -22.282 1.00 89.31 230 MET A O 1
ATOM 1782 N N . LYS A 1 231 ? 31.250 -13.711 -23.664 1.00 87.81 231 LYS A N 1
ATOM 1783 C CA . LYS A 1 231 ? 31.486 -14.506 -24.883 1.00 87.81 231 LYS A CA 1
ATOM 1784 C C . LYS A 1 231 ? 32.978 -14.614 -25.200 1.00 87.81 231 LYS A C 1
ATOM 1786 O O . LYS A 1 231 ? 33.448 -15.706 -25.483 1.00 87.81 231 LYS A O 1
ATOM 1791 N N . GLU A 1 232 ? 33.727 -13.516 -25.104 1.00 83.75 232 GLU A N 1
ATOM 1792 C CA . GLU A 1 232 ? 35.178 -13.510 -25.345 1.00 83.75 232 GLU A CA 1
ATOM 1793 C C . GLU A 1 232 ? 35.956 -14.365 -24.334 1.00 83.75 232 GLU A C 1
ATOM 1795 O O . GLU A 1 232 ? 36.918 -15.034 -24.710 1.00 83.75 232 GLU A O 1
ATOM 1800 N N . LYS A 1 233 ? 35.533 -14.381 -23.061 1.00 76.06 233 LYS A N 1
ATOM 1801 C CA . LYS A 1 233 ? 36.136 -15.239 -22.027 1.00 76.06 233 LYS A CA 1
ATOM 1802 C C . LYS A 1 233 ? 35.866 -16.726 -22.244 1.00 76.06 233 LYS A C 1
ATOM 1804 O O . LYS A 1 233 ? 36.762 -17.516 -21.998 1.00 76.06 233 LYS A O 1
ATOM 1809 N N . ASN A 1 234 ? 34.677 -17.096 -22.717 1.00 67.94 234 ASN A N 1
ATOM 1810 C CA . ASN A 1 234 ? 34.299 -18.497 -22.945 1.00 67.94 234 ASN A CA 1
ATOM 1811 C C . ASN A 1 234 ? 34.889 -19.099 -24.237 1.00 67.94 234 ASN A C 1
ATOM 1813 O O . ASN A 1 234 ? 34.668 -20.274 -24.518 1.00 67.94 234 ASN A O 1
ATOM 1817 N N . VAL A 1 235 ? 35.589 -18.296 -25.046 1.00 58.47 235 VAL A N 1
ATOM 1818 C CA . VAL A 1 235 ? 36.261 -18.716 -26.291 1.00 58.47 235 VAL A CA 1
ATOM 1819 C C . VAL A 1 235 ? 37.779 -18.904 -26.084 1.00 58.47 235 VAL A C 1
ATOM 1821 O O . VAL A 1 235 ? 38.461 -19.391 -26.984 1.00 58.47 235 VAL A O 1
ATOM 1824 N N . LYS A 1 236 ? 38.311 -18.556 -24.904 1.00 43.16 236 LYS A N 1
ATOM 1825 C CA . LYS A 1 236 ? 39.699 -18.816 -24.483 1.00 43.16 236 LYS A CA 1
ATOM 1826 C C . LYS A 1 236 ? 39.772 -20.005 -23.536 1.00 43.16 236 LYS A C 1
ATOM 1828 O O . LYS A 1 236 ? 40.821 -20.682 -23.580 1.00 43.16 236 LYS A O 1
#

pLDDT: mean 96.53, std 5.6, range [43.16, 98.88]

Secondary structure (DSSP, 8-state):
--HHHHTHHHHHHHHHHHTPPEEE--TT--SSTTSTT-HHHHHHHHHHHHHHHHHHHTT--EEEEE-SB--GGGHHHHHHHHHHHTTTPPEEEE--BS-STTTT-HHHHHHHHHHHHHHHT-SEEE---TTTTT----HHHHHHHHHHHHHHHHHHHHHTT-TTTTHHHHHHHHHHHHT-HHHHHHHSS-HHHHHHHHHTT--SGGGGG-S--TTTHHHH-HHHHHHHHHHHHTT-

Radius of gyration: 23.1 Å; Cα contacts (8 Å, |Δi|>4): 360; chains: 1;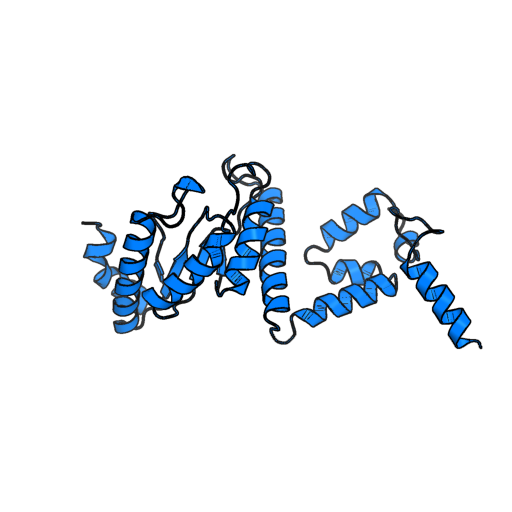 bounding box: 66×37×58 Å

Nearest PDB structures (foldseek):
  4s26-assembly1_A  TM=9.950E-01  e=1.023E-23  Arabidopsis thaliana
  3epo-assembly1_B  TM=9.921E-01  e=2.841E-20  Caulobacter vibrioides
  3epm-assembly1_A  TM=9.939E-01  e=5.712E-20  Caulobacter vibrioides
  3epm-assembly1_B  TM=9.933E-01  e=6.311E-20  Caulobacter vibrioides
  4n7q-assembly1_A  TM=9.940E-01  e=1.039E-19  Arabidopsis thaliana

=== Feature glossary ===
The record interleaves many kinds of information about one protein. Here is each kind framed as the question it answers.

Q: What does the local fold look like, residue by residue?
A: The Foldseek 3Di string encodes local tertiary geometry as a 20-letter alphabet — one character per residue — derived from the relative positions of nearby Cα atoms. Unlike the amino-acid sequence, 3Di is a direct function of the 3D structure, so two proteins with the same fold have similar 3Di strings even at low sequence identity.

Q: Which residues are in helices, strands, or loops?
A: The SS8 string is DSSP's per-residue secondary-structure call. α-helix (H) means an i→i+4 H-bond ladder; β-strand (E) means the residue participates in a β-sheet; 3₁₀ (G) and π (I) are tighter and wider helices; T/S are turns/bends; '-' is loop.

Q: How big and how compact is the whole molecule?
A: Radius of gyration (Rg) is the root-mean-square distance of Cα atoms from their centroid — a single number for overall size and compactness. A globular domain of N residues has Rg ≈ 2.2·N^0.38 Å; an extended or disordered chain has a much larger Rg. The Cα contact count is the number of residue pairs whose Cα atoms are within 8 Å and are more than four positions apart in sequence — a standard proxy for tertiary packing density. The bounding box is the smallest axis-aligned box enclosing all Cα atoms.

Q: Where is each backbone atom in 3D?
A: Structure coordinates are given as an mmCIF _atom_site loop: one row per atom with element, residue name, chain id, sequence number, and x/y/z position in Å. Only the four main-chain atoms per residue are included here; side chains are omitted to keep the record compact.

Q: What is the amino-acid chain?
A: Primary structure: the covalent order of the twenty standard amino acids along the backbone. Two proteins with the same sequence will (almost always) fold to the same structure; two with 30% identity often share a fold but not the details.

Q: What if only a Cα trace is available?
A: Three-state secondary structure (P-SEA) collapses the eight DSSP classes into helix (a), strand (b), and coil (c). P-SEA assigns these from Cα geometry alone — distances and angles — without requiring backbone oxygens, so it works on any Cα trace.

Q: What family and function is it annotated with?
A: Database cross-references. InterPro integrates a dozen domain/family signature databases into unified entries with residue-range hits. GO terms attach function/process/location labels with evidence codes. CATH codes position the fold in a four-level structural taxonomy. Organism is the NCBI-taxonomy species name.

Q: How confident is the AlphaFold model at each residue?
A: pLDDT is the predicted lDDT-Cα score: AlphaFold's confidence that the 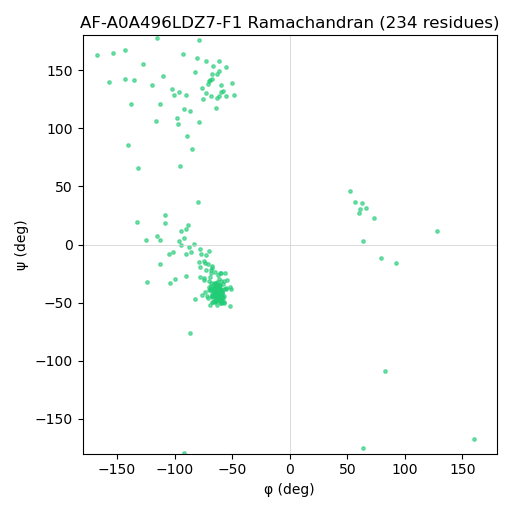local environment of each residue (all inter-atomic distances within 15 Å) is correctly placed. It is a per-residue number between 0 and 100, with higher meaning more reliable.

Q: How mobile is each atom in the crystal?
A: B-factor (Debye–Waller factor) reflects atomic displacement in the crystal lattice. It is an experimental observable (units Å²), not a prediction; low values mean the atom is pinned down, high values mean it moves or is heterogeneous across the crystal.

Q: Which residues are buried vs exposed?
A: SASA measures how much of the protein is reachable by solvent. It is computed by rolling a water-sized probe over the atomic surface and summing the exposed area (Å²). Per-residue SASA distinguishes core (buried, low SASA) from surface (exposed, high SASA) residues; total SASA is a whole-molecule size measure.

Q: What do the diagnostic plots show?
A: Plot images: a contact map (which residues are close in 3D, as an N×N binary image), a Ramachandran scatter (backbone torsion angles, revealing secondary-structure composition at a glance), and — for AlphaFold structures — a PAE heatmap (pairwise prediction confidence).

Q: What known structures does this most resemble?
A: The Foldseek neighbor list gives the closest experimentally determined structures in the PDB, ranked by structural alignment. TM-score near 1 means near-identical fold; near 0.3 means only rough topology match. This is how one finds what a novel AlphaFold prediction most resembles in the solved-structure universe.

Q: Are the domains correctly placed relative to each other?
A: Predicted aligned error is AlphaFold's pairwise confidence. Unlike pLDDT (per-residue), PAE is per-residue-pair and captures whether two parts of the structure are correctly placed relative to each other. Units are ångströms of expected positional error.

Q: What do the rendered images show?
A: Structure images are PyMOL renders from six orthogonal camera directions. Cartoon representation draws helices as coils and strands as arrows; sticks shows the backbone as bonds; surface shows the solvent-excluded envelope. Rainbow coloring maps sequence position to hue (blue→red, N→C); chain coloring assigns a distinct color per polypeptide.

Q: What are the backbone torsion angles?
A: φ (phi) and ψ (psi) are the two rotatable backbone dihedrals per residue: φ is the C(i-1)–N–Cα–C torsion, ψ is the N–Cα–C–N(i+1) torsion, both in degrees on (−180°, 180°]. α-helical residues cluster near (−60°, −45°); β-strand residues near (−120°, +130°). A Ramachandran plot is simply a scatter of (φ, ψ) for every residue.